Protein AF-A0A8H5W117-F1 (afdb_monomer)

Mean predicted aligned error: 12.34 Å

Solvent-accessible surface area (backbone atoms only — not comparable to full-atom values): 11017 Å² total; per-residue (Å²): 138,91,75,86,82,80,95,68,90,71,92,80,86,78,67,96,78,74,51,70,75,75,71,49,57,75,71,56,54,59,69,71,56,75,62,71,74,44,33,53,55,48,30,53,51,43,51,52,51,45,66,72,34,62,88,76,48,61,88,82,34,68,68,57,40,54,50,43,50,52,34,19,51,26,27,44,74,74,66,40,44,68,63,15,46,52,41,45,66,62,37,48,63,54,45,32,69,76,70,30,69,84,30,69,71,48,47,49,51,53,53,51,48,29,51,46,26,52,72,74,67,39,53,71,62,21,50,55,51,48,56,57,53,53,74,45,46,71,60,33,56,75,75,35,55,64,63,40,28,50,52,21,52,50,49,30,57,57,47,65,74,67,69,60,102,76,50,62,67,37,55,50,22,49,58,49,26,52,52,39,52,51,54,52,52,54,63,56,76,75,109

pLDDT: mean 70.24, std 19.01, range [24.56, 92.56]

Sequence (191 aa):
MSGQPSNLPSVRLLNEEGICVLSLDSGELRKCYNYAEEYEKAAESLEMGINAAENKIAKDDLILIVVKNNLAYAYEQKGEYKKSIALLEETLPIQQEIVGKSNFDTLKILVYLIEQYRKIKGLAKAISLLEELHLFRGSLLRRNTYTALKLYEHMVSVRQKKLEPGDEQRKWAEVRSQKCIETWKWTWARR

Secondary structure (DSSP, 8-state):
---------------TTTSHHHHS-HHHHHHH--SHHHHHHHHHHHHHHHHHHTTTS-TT-HHHHHHHHHHHHHHHHTT-HHHHHHHHHHHHHHHHHHT-TTSHHHHHHHHHHHHHHHHTT-HHHHHHHHHHHHHTHHHHHHH-HHHHHHHHHHHHHHHHHH--TT-HHHHHHHHHHHHHHHHHHHHHTT-

Nearest PDB structures (foldseek):
  4y6w-assembly1_A-2  TM=6.085E-01  e=6.686E-06  Podospora anserina
  4y6c-assembly1_A-2  TM=6.114E-01  e=8.511E-06  Podospora anserina
  7ai4-assembly2_B  TM=5.914E-01  e=1.252E-05  Homo sapiens
  6ejn-assembly1_B  TM=6.141E-01  e=2.235E-05  Mus musculus
  6ejn-assembly1_A  TM=5.814E-01  e=1.673E-05  Mus musculus

Structure (mmCIF, N/CA/C/O backbone):
data_AF-A0A8H5W117-F1
#
_entry.id   AF-A0A8H5W117-F1
#
loop_
_atom_site.group_PDB
_atom_site.id
_atom_site.type_symbol
_atom_site.label_atom_id
_atom_site.label_alt_id
_atom_site.label_comp_id
_atom_site.label_asym_id
_atom_site.label_entity_id
_atom_site.label_seq_id
_atom_site.pdbx_PDB_ins_code
_atom_site.Cartn_x
_atom_site.Cartn_y
_atom_site.Cartn_z
_atom_site.occupancy
_atom_site.B_iso_or_equiv
_atom_site.auth_seq_id
_atom_site.auth_comp_id
_atom_site.auth_asym_id
_atom_site.auth_atom_id
_atom_site.pdbx_PDB_model_num
ATOM 1 N N . MET A 1 1 ? 22.683 -43.011 -32.819 1.00 31.66 1 MET A N 1
ATOM 2 C CA . MET A 1 1 ? 21.265 -42.728 -33.121 1.00 31.66 1 MET A CA 1
ATOM 3 C C . MET A 1 1 ? 20.968 -41.336 -32.603 1.00 31.66 1 MET A C 1
ATOM 5 O O . MET A 1 1 ? 21.104 -41.087 -31.415 1.00 31.66 1 MET A O 1
ATOM 9 N N . SER A 1 2 ? 20.734 -40.423 -33.536 1.00 29.05 2 SER A N 1
ATOM 10 C CA . SER A 1 2 ? 20.525 -38.990 -33.348 1.00 29.05 2 SER A CA 1
ATOM 11 C C . SER A 1 2 ? 19.119 -38.696 -32.828 1.00 29.05 2 SER A C 1
ATOM 13 O O . SER A 1 2 ? 18.146 -39.062 -33.483 1.00 29.05 2 SER A O 1
ATOM 15 N N . GLY A 1 3 ? 19.016 -37.990 -31.706 1.00 25.80 3 GLY A N 1
ATOM 16 C CA . GLY A 1 3 ? 17.814 -37.257 -31.317 1.00 25.80 3 GLY A CA 1
ATOM 17 C C . GLY A 1 3 ? 18.145 -35.769 -31.281 1.00 25.80 3 GLY A C 1
ATOM 18 O O . GLY A 1 3 ? 19.073 -35.373 -30.581 1.00 25.80 3 GLY A O 1
ATOM 19 N N . GLN A 1 4 ? 17.420 -34.947 -32.042 1.00 38.44 4 GLN A N 1
ATOM 20 C CA . GLN A 1 4 ? 17.284 -33.531 -31.686 1.00 38.44 4 GLN A CA 1
ATOM 21 C C . GLN A 1 4 ? 16.444 -33.436 -30.400 1.00 38.44 4 GLN A C 1
ATOM 23 O O . GLN A 1 4 ? 15.624 -34.324 -30.148 1.00 38.44 4 GLN A O 1
ATOM 28 N N . PRO A 1 5 ? 16.591 -32.356 -29.615 1.00 34.62 5 PRO A N 1
ATOM 29 C CA . PRO A 1 5 ? 15.528 -31.364 -29.740 1.00 34.62 5 PRO A CA 1
ATOM 30 C C . PRO A 1 5 ? 15.985 -29.897 -29.646 1.00 34.62 5 PRO A C 1
ATOM 32 O O . PRO A 1 5 ? 16.882 -29.522 -28.897 1.00 34.62 5 PRO A O 1
ATOM 35 N N . SER A 1 6 ? 15.249 -29.093 -30.416 1.00 26.36 6 SER A N 1
ATOM 36 C CA . SER A 1 6 ? 14.712 -27.770 -30.077 1.00 26.36 6 SER A CA 1
ATOM 37 C C . SER A 1 6 ? 15.670 -26.641 -29.682 1.00 26.36 6 SER A C 1
ATOM 39 O O . SER A 1 6 ? 16.079 -26.494 -28.533 1.00 26.36 6 SER A O 1
ATOM 41 N N . ASN A 1 7 ? 15.852 -25.744 -30.653 1.00 34.88 7 ASN A N 1
ATOM 42 C CA . ASN A 1 7 ? 16.141 -24.327 -30.469 1.00 34.88 7 ASN A CA 1
ATOM 43 C C . ASN A 1 7 ? 15.222 -23.680 -29.419 1.00 34.88 7 ASN A C 1
ATOM 45 O O . ASN A 1 7 ? 14.033 -23.497 -29.667 1.00 34.88 7 ASN A O 1
ATOM 49 N N . LEU A 1 8 ? 15.808 -23.221 -28.319 1.00 24.56 8 LEU A N 1
ATOM 50 C CA . LEU A 1 8 ? 15.413 -21.988 -27.640 1.00 24.56 8 LEU A CA 1
ATOM 51 C C . LEU A 1 8 ? 16.717 -21.228 -27.374 1.00 24.56 8 LEU A C 1
ATOM 53 O O . LEU A 1 8 ? 17.647 -21.835 -26.837 1.00 24.56 8 LEU A O 1
ATOM 57 N N . PRO A 1 9 ? 16.850 -19.951 -27.781 1.00 26.98 9 PRO A N 1
ATOM 58 C CA . PRO A 1 9 ? 18.070 -19.203 -27.539 1.00 26.98 9 PRO A CA 1
ATOM 59 C C . PRO A 1 9 ? 18.202 -19.000 -26.032 1.00 26.98 9 PRO A C 1
ATOM 61 O O . PRO A 1 9 ? 17.490 -18.220 -25.404 1.00 26.98 9 PRO A O 1
ATOM 64 N N . SER A 1 10 ? 19.107 -19.787 -25.464 1.00 27.14 10 SER A N 1
ATOM 65 C CA . SER A 1 10 ? 19.561 -19.732 -24.090 1.00 27.14 10 SER A CA 1
ATOM 66 C C . SER A 1 10 ? 19.907 -18.296 -23.717 1.00 27.14 10 SER A C 1
ATOM 68 O O . SER A 1 10 ? 20.837 -17.708 -24.271 1.00 27.14 10 SER A O 1
ATOM 70 N N . VAL A 1 11 ? 19.130 -17.790 -22.763 1.00 33.38 11 VAL A N 1
ATOM 71 C CA . VAL A 1 11 ? 19.351 -16.629 -21.904 1.00 33.38 11 VAL A CA 1
ATOM 72 C C . VAL A 1 11 ? 20.815 -16.596 -21.469 1.00 33.38 11 VAL A C 1
ATOM 74 O O . VAL A 1 11 ? 21.223 -17.254 -20.516 1.00 33.38 11 VAL A O 1
ATOM 77 N N . ARG A 1 12 ? 21.640 -15.887 -22.234 1.00 27.25 12 ARG A N 1
ATOM 78 C CA . ARG A 1 12 ? 23.084 -15.813 -22.025 1.00 27.25 12 ARG A CA 1
ATOM 79 C C . ARG A 1 12 ? 23.546 -14.395 -22.295 1.00 27.25 12 ARG A C 1
ATOM 81 O O . ARG A 1 12 ? 24.282 -14.183 -23.239 1.00 27.25 12 ARG A O 1
ATOM 88 N N . LEU A 1 13 ? 23.056 -13.447 -21.498 1.00 27.16 13 LEU A N 1
ATOM 89 C CA . LEU A 1 13 ? 23.592 -12.088 -21.337 1.00 27.16 13 LEU A CA 1
ATOM 90 C C . LEU A 1 13 ? 22.989 -11.486 -20.049 1.00 27.16 13 LEU A C 1
ATOM 92 O O . LEU A 1 13 ? 22.187 -10.560 -20.092 1.00 27.16 13 LEU A O 1
ATOM 96 N N . LEU A 1 14 ? 23.320 -12.073 -18.896 1.00 32.66 14 LEU A N 1
ATOM 97 C CA . LEU A 1 14 ? 22.885 -11.627 -17.568 1.00 32.66 14 LEU A CA 1
ATOM 98 C C . LEU A 1 14 ? 24.131 -11.575 -16.671 1.00 32.66 14 LEU A C 1
ATOM 100 O O . LEU A 1 14 ? 24.492 -12.572 -16.055 1.00 32.66 14 LEU A O 1
ATOM 104 N N . ASN A 1 15 ? 24.847 -10.449 -16.687 1.00 27.70 15 ASN A N 1
ATOM 105 C CA . ASN A 1 15 ? 26.068 -10.274 -15.898 1.00 27.70 15 ASN A CA 1
ATOM 106 C C . ASN A 1 15 ? 25.742 -10.083 -14.403 1.00 27.70 15 ASN A C 1
ATOM 108 O O . ASN A 1 15 ? 24.697 -9.541 -14.037 1.00 27.70 15 ASN A O 1
ATOM 112 N N . GLU A 1 16 ? 26.682 -10.533 -13.575 1.00 30.28 16 GLU A N 1
ATOM 113 C CA . GLU A 1 16 ? 26.564 -11.014 -12.189 1.00 30.28 16 GLU A CA 1
ATOM 114 C C . GLU A 1 16 ? 26.133 -10.008 -11.101 1.00 30.28 16 GLU A C 1
ATOM 116 O O . GLU A 1 16 ? 26.011 -10.398 -9.946 1.00 30.28 16 GLU A O 1
ATOM 121 N N . GLU A 1 17 ? 25.809 -8.754 -11.424 1.00 32.53 17 GLU A N 1
ATOM 122 C CA . GLU A 1 17 ? 25.447 -7.748 -10.403 1.00 32.53 17 GLU A CA 1
ATOM 123 C C . GLU A 1 17 ? 24.040 -7.149 -10.576 1.00 32.53 17 GLU A C 1
ATOM 125 O O . GLU A 1 17 ? 23.451 -6.663 -9.614 1.00 32.53 17 GLU A O 1
ATOM 130 N N . GLY A 1 18 ? 23.441 -7.230 -11.770 1.00 37.44 18 GLY A N 1
ATOM 131 C CA . GLY A 1 18 ? 22.188 -6.514 -12.067 1.00 37.44 18 GLY A CA 1
ATOM 132 C C . GLY A 1 18 ? 20.901 -7.316 -11.863 1.00 37.44 18 GLY A C 1
ATOM 133 O O . GLY A 1 18 ? 19.822 -6.736 -11.772 1.00 37.44 18 GLY A O 1
ATOM 134 N N . ILE A 1 19 ? 20.987 -8.650 -11.817 1.00 39.88 19 ILE A N 1
ATOM 135 C CA . ILE A 1 19 ? 19.806 -9.529 -11.943 1.00 39.88 19 ILE A CA 1
ATOM 136 C C . ILE A 1 19 ? 19.510 -10.350 -10.692 1.00 39.88 19 ILE A C 1
ATOM 138 O O . ILE A 1 19 ? 18.376 -10.796 -10.521 1.00 39.88 19 ILE A O 1
ATOM 142 N N . CYS A 1 20 ? 20.443 -10.451 -9.740 1.00 36.97 20 CYS A N 1
ATOM 143 C CA . CYS A 1 20 ? 20.113 -11.011 -8.424 1.00 36.97 20 CYS A CA 1
ATOM 144 C C . CYS A 1 20 ? 18.938 -10.259 -7.769 1.00 36.97 20 CYS A C 1
ATOM 146 O O . CYS A 1 20 ? 18.073 -10.884 -7.158 1.00 36.97 20 CYS A O 1
ATOM 148 N N . VAL A 1 21 ? 18.827 -8.949 -8.017 1.00 37.19 21 VAL A N 1
ATOM 149 C CA . VAL A 1 21 ? 17.724 -8.089 -7.554 1.00 37.19 21 VAL A CA 1
ATOM 150 C C . VAL A 1 21 ? 16.375 -8.422 -8.224 1.00 37.19 21 VAL A C 1
ATOM 152 O O . VAL A 1 21 ? 15.325 -8.127 -7.664 1.00 37.19 21 VAL A O 1
ATOM 155 N N . LEU A 1 22 ? 16.372 -9.079 -9.391 1.00 40.25 22 LEU A N 1
ATOM 156 C CA . LEU A 1 22 ? 15.162 -9.414 -10.161 1.00 40.25 22 LEU A CA 1
ATOM 157 C C . LEU A 1 22 ? 14.529 -10.760 -9.767 1.00 40.25 22 LEU A C 1
ATOM 159 O O . LEU A 1 22 ? 13.380 -11.012 -10.118 1.00 40.25 22 LEU A O 1
ATOM 163 N N . SER A 1 23 ? 15.265 -11.628 -9.062 1.00 34.25 23 SER A N 1
ATOM 164 C CA . SER A 1 23 ? 14.813 -12.987 -8.696 1.00 34.25 23 SER A CA 1
ATOM 165 C C . SER A 1 23 ? 14.366 -13.136 -7.241 1.00 34.25 23 SER A C 1
ATOM 167 O O . SER A 1 23 ? 13.781 -14.154 -6.868 1.00 34.25 23 SER A O 1
ATOM 169 N N . LEU A 1 24 ? 14.648 -12.135 -6.406 1.00 36.78 24 LEU A N 1
ATOM 170 C CA . LEU A 1 24 ? 14.311 -12.178 -4.994 1.00 36.78 24 LEU A CA 1
ATOM 171 C C . LEU A 1 24 ? 12.862 -11.735 -4.810 1.00 36.78 24 LEU A C 1
ATOM 173 O O . LEU A 1 24 ? 12.499 -10.579 -5.016 1.00 36.78 24 LEU A O 1
ATOM 177 N N . ASP A 1 25 ? 12.040 -12.693 -4.398 1.00 39.78 25 ASP A N 1
ATOM 178 C CA . ASP A 1 25 ? 10.700 -12.474 -3.876 1.00 39.78 25 ASP A CA 1
ATOM 179 C C . ASP A 1 25 ? 10.729 -11.286 -2.895 1.00 39.78 25 ASP A C 1
ATOM 181 O O . ASP A 1 25 ? 11.661 -11.157 -2.092 1.00 39.78 25 ASP A O 1
ATOM 185 N N . SER A 1 26 ? 9.724 -10.405 -2.933 1.00 46.00 26 SER A N 1
ATOM 186 C CA . SER A 1 26 ? 9.726 -9.124 -2.197 1.00 46.00 26 SER A CA 1
ATOM 187 C C . SER A 1 26 ? 10.003 -9.275 -0.690 1.00 46.00 26 SER A C 1
ATOM 189 O O . SER A 1 26 ? 10.330 -8.310 -0.008 1.00 46.00 26 SER A O 1
ATOM 191 N N . GLY A 1 27 ? 9.821 -10.482 -0.141 1.00 40.56 27 GLY A N 1
ATOM 192 C CA . GLY A 1 27 ? 10.118 -10.835 1.246 1.00 40.56 27 GLY A CA 1
ATOM 193 C C . GLY A 1 27 ? 11.601 -11.048 1.571 1.00 40.56 27 GLY A C 1
ATOM 194 O O . GLY A 1 27 ? 11.974 -10.802 2.716 1.00 40.56 27 GLY A O 1
ATOM 195 N N . GLU A 1 28 ? 12.432 -11.464 0.612 1.00 35.88 28 GLU A N 1
ATOM 196 C CA . GLU A 1 28 ? 13.870 -11.701 0.817 1.00 35.88 28 GLU A CA 1
ATOM 197 C C . GLU A 1 28 ? 14.682 -10.412 0.611 1.00 35.88 28 GLU A C 1
ATOM 199 O O . GLU A 1 28 ? 15.489 -10.070 1.470 1.00 35.88 28 GLU A O 1
ATOM 204 N N . LEU A 1 29 ? 14.352 -9.586 -0.394 1.00 45.66 29 LEU A N 1
ATOM 205 C CA . LEU A 1 29 ? 14.900 -8.220 -0.521 1.00 45.66 29 LEU A CA 1
ATOM 206 C C . LEU A 1 29 ? 14.562 -7.339 0.694 1.00 45.66 29 LEU A C 1
ATOM 208 O O . LEU A 1 29 ? 15.397 -6.568 1.163 1.00 45.66 29 LEU A O 1
ATOM 212 N N . ARG A 1 30 ? 13.363 -7.507 1.272 1.00 40.53 30 ARG A N 1
ATOM 213 C CA . ARG A 1 30 ? 12.937 -6.811 2.500 1.00 40.53 30 ARG A CA 1
ATOM 214 C C . ARG A 1 30 ? 13.743 -7.218 3.739 1.00 40.53 30 ARG A C 1
ATOM 216 O O . ARG A 1 30 ? 13.778 -6.455 4.697 1.00 40.53 30 ARG A O 1
ATOM 223 N N . LYS A 1 31 ? 14.345 -8.413 3.759 1.00 36.94 31 LYS A N 1
ATOM 224 C CA . LYS A 1 31 ? 15.242 -8.851 4.845 1.00 36.94 31 LYS A CA 1
ATOM 225 C C . LYS A 1 31 ? 16.677 -8.362 4.641 1.00 36.94 31 LYS A C 1
ATOM 227 O O . LYS 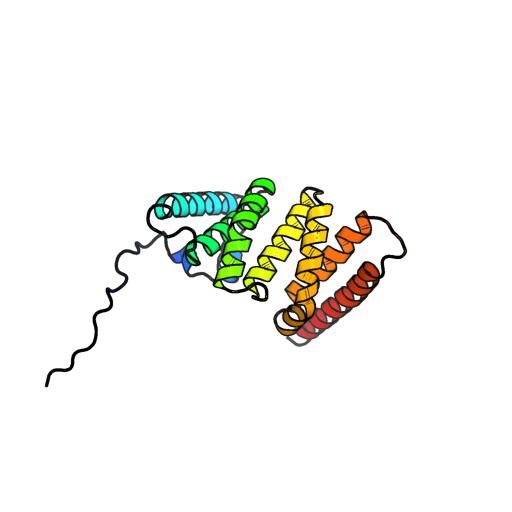A 1 31 ? 17.401 -8.256 5.625 1.00 36.94 31 LYS A O 1
ATOM 232 N N . CYS A 1 32 ? 17.072 -8.086 3.397 1.00 38.22 32 CYS A N 1
ATOM 233 C CA . CYS A 1 32 ? 18.424 -7.656 3.053 1.00 38.22 32 CYS A CA 1
ATOM 234 C C . CYS A 1 32 ? 18.706 -6.178 3.351 1.00 38.22 32 CYS A C 1
ATOM 236 O O . CYS A 1 32 ? 19.865 -5.864 3.580 1.00 38.22 32 CYS A O 1
ATOM 238 N N . TYR A 1 33 ? 17.694 -5.301 3.388 1.00 44.31 33 TYR A N 1
ATOM 239 C CA . TYR A 1 33 ? 17.899 -3.870 3.643 1.00 44.31 33 TYR A CA 1
ATOM 240 C C . TYR A 1 33 ? 17.517 -3.467 5.071 1.00 44.31 33 TYR A C 1
ATOM 242 O O . TYR A 1 33 ? 16.338 -3.293 5.397 1.00 44.31 33 TYR A O 1
ATOM 250 N N . ASN A 1 34 ? 18.527 -3.298 5.925 1.00 41.66 34 ASN A N 1
ATOM 251 C CA . ASN A 1 34 ? 18.376 -2.768 7.279 1.00 41.66 34 ASN A CA 1
ATOM 252 C C . ASN A 1 34 ? 18.884 -1.313 7.315 1.00 41.66 34 ASN A C 1
ATOM 254 O O . ASN A 1 34 ? 20.051 -1.050 7.066 1.00 41.66 34 ASN A O 1
ATOM 258 N N . TYR A 1 35 ? 18.012 -0.383 7.727 1.00 47.62 35 TYR A N 1
ATOM 259 C CA . TYR A 1 35 ? 18.255 1.063 7.930 1.00 47.62 35 TYR A CA 1
ATOM 260 C C . TYR A 1 35 ? 18.375 1.982 6.688 1.00 47.62 35 TYR A C 1
ATOM 262 O O . TYR A 1 35 ? 18.604 1.562 5.559 1.00 47.62 35 TYR A O 1
ATOM 270 N N . ALA A 1 36 ? 18.136 3.282 6.937 1.00 50.75 36 ALA A N 1
ATOM 271 C CA . ALA A 1 36 ? 17.903 4.370 5.972 1.00 50.75 36 ALA A CA 1
ATOM 272 C C . ALA A 1 36 ? 18.996 4.563 4.902 1.00 50.75 36 ALA A C 1
ATOM 274 O O . ALA A 1 36 ? 18.665 4.883 3.763 1.00 50.75 36 ALA A O 1
ATOM 275 N N . GLU A 1 37 ? 20.269 4.334 5.239 1.00 56.72 37 GLU A N 1
ATOM 276 C CA . GLU A 1 37 ? 21.395 4.485 4.300 1.00 56.72 37 GLU A CA 1
ATOM 277 C C . GLU A 1 37 ? 21.406 3.408 3.206 1.00 56.72 37 GLU A C 1
ATOM 279 O O . GLU A 1 37 ? 21.873 3.643 2.091 1.00 56.72 37 GLU A O 1
ATOM 284 N N . GLU A 1 38 ? 20.864 2.222 3.486 1.00 63.22 38 GLU A N 1
ATOM 285 C CA . GLU A 1 38 ? 20.800 1.148 2.498 1.00 63.22 38 GLU A CA 1
ATOM 286 C C . GLU A 1 38 ? 19.633 1.334 1.523 1.00 63.22 38 GLU A C 1
ATOM 288 O O . GLU A 1 38 ? 19.746 0.940 0.365 1.00 63.22 38 GLU A O 1
ATOM 293 N N . TYR A 1 39 ? 18.550 2.004 1.938 1.00 62.72 39 TYR A N 1
ATOM 294 C CA . TYR A 1 39 ? 17.437 2.348 1.043 1.00 62.72 39 TYR A CA 1
ATOM 295 C C . TYR A 1 39 ? 17.821 3.396 -0.000 1.00 62.72 39 TYR A C 1
ATOM 297 O O . TYR A 1 39 ? 17.277 3.386 -1.103 1.00 62.72 39 TYR A O 1
ATOM 305 N N . GLU A 1 40 ? 18.765 4.278 0.324 1.00 67.56 40 GLU A N 1
ATOM 306 C CA . GLU A 1 40 ? 19.329 5.225 -0.635 1.00 67.56 40 GLU A CA 1
ATOM 307 C C . GLU A 1 40 ? 20.140 4.496 -1.708 1.00 67.56 40 GLU A C 1
ATOM 309 O O . GLU A 1 40 ? 19.819 4.601 -2.890 1.00 67.56 40 GLU A O 1
ATOM 314 N N . LYS A 1 41 ? 21.075 3.632 -1.295 1.00 67.75 41 LYS A N 1
ATOM 315 C CA . LYS A 1 41 ? 21.848 2.784 -2.218 1.00 67.75 41 LYS A CA 1
ATOM 316 C C . LYS A 1 41 ? 20.961 1.846 -3.037 1.00 67.75 41 LYS A C 1
ATOM 318 O O . LYS A 1 41 ? 21.227 1.618 -4.216 1.00 67.75 41 LYS A O 1
ATOM 323 N N . ALA A 1 42 ? 19.907 1.299 -2.430 1.00 67.19 42 ALA A N 1
ATOM 324 C CA . ALA A 1 42 ? 18.939 0.453 -3.115 1.00 67.19 42 ALA A CA 1
ATOM 325 C C . ALA A 1 42 ? 18.172 1.238 -4.184 1.00 67.19 42 ALA A C 1
ATOM 327 O O . ALA A 1 42 ? 18.060 0.765 -5.312 1.00 67.19 42 ALA A O 1
ATOM 328 N N . ALA A 1 43 ? 17.683 2.439 -3.857 1.00 71.25 43 ALA A N 1
ATOM 329 C CA . ALA A 1 43 ? 16.987 3.295 -4.813 1.00 71.25 43 ALA A CA 1
ATOM 330 C C . ALA A 1 43 ? 17.897 3.675 -5.990 1.00 71.25 43 ALA A C 1
ATOM 332 O O . ALA A 1 43 ? 17.509 3.474 -7.136 1.00 71.25 43 ALA A O 1
ATOM 333 N N . GLU A 1 44 ? 19.128 4.112 -5.719 1.00 72.94 44 GLU A N 1
ATOM 334 C CA . GLU A 1 44 ? 20.115 4.448 -6.755 1.00 72.94 44 GLU A CA 1
ATOM 335 C C . GLU A 1 44 ? 20.433 3.248 -7.658 1.00 72.94 44 GLU A C 1
ATOM 337 O O . GLU A 1 44 ? 20.446 3.364 -8.883 1.00 72.94 44 GLU A O 1
ATOM 342 N N . SER A 1 45 ? 20.633 2.067 -7.068 1.00 68.50 45 SER A N 1
ATOM 343 C CA . SER A 1 45 ? 20.910 0.838 -7.822 1.00 68.50 45 SER A CA 1
ATOM 344 C C . SER A 1 45 ? 19.733 0.435 -8.713 1.00 68.50 45 SER A C 1
ATOM 346 O O . SER A 1 45 ? 19.928 0.041 -9.864 1.00 68.50 45 SER A O 1
ATOM 348 N N . LEU A 1 46 ? 18.504 0.559 -8.203 1.00 68.94 46 LEU A N 1
ATOM 349 C CA . LEU A 1 46 ? 17.281 0.265 -8.952 1.00 68.94 46 LEU A CA 1
ATOM 350 C C . LEU A 1 46 ? 17.050 1.285 -10.075 1.00 68.94 46 LEU A C 1
ATOM 352 O O . LEU A 1 46 ? 16.709 0.884 -11.184 1.00 68.94 46 LEU A O 1
ATOM 356 N N . GLU A 1 47 ? 17.285 2.575 -9.832 1.00 76.12 47 GLU A N 1
ATOM 357 C CA . GLU A 1 47 ? 17.221 3.625 -10.857 1.00 76.12 47 GLU A CA 1
ATOM 358 C C . GLU A 1 47 ? 18.238 3.386 -11.978 1.00 76.12 47 GLU A C 1
ATOM 360 O O . GLU A 1 47 ? 17.887 3.447 -13.157 1.00 76.12 47 GLU A O 1
ATOM 365 N N . MET A 1 48 ? 19.487 3.054 -11.634 1.00 69.56 48 MET A N 1
ATOM 366 C CA . MET A 1 48 ? 20.513 2.704 -12.622 1.00 69.56 48 MET A CA 1
ATOM 367 C C . MET A 1 48 ? 20.119 1.466 -13.433 1.00 69.56 48 MET A C 1
ATOM 369 O O . MET A 1 48 ? 20.272 1.460 -14.656 1.00 69.56 48 MET 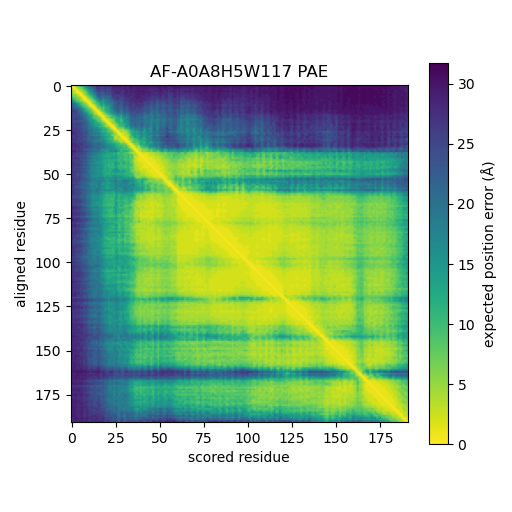A O 1
ATOM 373 N N . GLY A 1 49 ? 19.578 0.438 -12.773 1.00 66.88 49 GLY A N 1
ATOM 374 C CA . GLY A 1 49 ? 19.082 -0.773 -13.424 1.00 66.88 49 GLY A CA 1
ATOM 375 C C . GLY A 1 49 ? 17.937 -0.491 -14.397 1.00 66.88 49 GLY A C 1
ATOM 376 O O . GLY A 1 49 ? 17.966 -0.981 -15.526 1.00 66.88 49 GLY A O 1
ATOM 377 N N . ILE A 1 50 ? 16.972 0.346 -13.998 1.00 71.25 50 ILE A N 1
ATOM 378 C CA . ILE A 1 50 ? 15.866 0.789 -14.857 1.00 71.25 50 ILE A CA 1
ATOM 379 C C . ILE A 1 50 ? 16.416 1.564 -16.056 1.00 71.25 50 ILE A C 1
ATOM 381 O O . ILE A 1 50 ? 16.158 1.162 -17.183 1.00 71.25 50 ILE A O 1
ATOM 385 N N . ASN A 1 51 ? 17.251 2.586 -15.851 1.00 70.94 51 ASN A N 1
ATOM 386 C CA . ASN A 1 51 ? 17.820 3.389 -16.942 1.00 70.94 51 ASN A CA 1
ATOM 387 C C . ASN A 1 51 ? 18.631 2.544 -17.944 1.00 70.94 51 ASN A C 1
ATOM 389 O O . ASN A 1 51 ? 18.571 2.763 -19.156 1.00 70.94 51 ASN A O 1
ATOM 393 N N . ALA A 1 52 ? 19.376 1.545 -17.462 1.00 68.00 52 ALA A N 1
ATOM 394 C CA . ALA A 1 52 ? 20.123 0.621 -18.316 1.00 68.00 52 ALA A CA 1
ATOM 395 C C . ALA A 1 52 ? 19.215 -0.353 -19.093 1.00 68.00 52 ALA A C 1
ATOM 397 O O . ALA A 1 52 ? 19.592 -0.836 -20.170 1.00 68.00 52 ALA A O 1
ATOM 398 N N . ALA A 1 53 ? 18.035 -0.652 -18.547 1.00 61.78 53 ALA A N 1
ATOM 399 C CA . ALA A 1 53 ? 17.061 -1.586 -19.096 1.00 61.78 53 ALA A CA 1
ATOM 400 C C . ALA A 1 53 ? 15.951 -0.919 -19.927 1.00 61.78 53 ALA A C 1
ATOM 402 O O . ALA A 1 53 ? 15.349 -1.598 -20.754 1.00 61.78 53 ALA A O 1
ATOM 403 N N . GLU A 1 54 ? 15.706 0.385 -19.777 1.00 61.91 54 GLU A N 1
ATOM 404 C CA . GLU A 1 54 ? 14.590 1.116 -20.405 1.00 61.91 54 GLU A CA 1
ATOM 405 C C . GLU A 1 54 ? 14.608 1.067 -21.937 1.00 61.91 54 GLU A C 1
ATOM 407 O O . GLU A 1 54 ? 13.560 1.128 -22.574 1.00 61.91 54 GLU A O 1
ATOM 412 N N . ASN A 1 55 ? 15.787 0.884 -22.534 1.00 65.38 55 ASN A N 1
ATOM 413 C CA . ASN A 1 55 ? 15.944 0.730 -23.983 1.00 65.38 55 ASN A CA 1
ATOM 414 C C . ASN A 1 55 ? 15.931 -0.735 -24.457 1.00 65.38 55 ASN A C 1
ATOM 416 O O . ASN A 1 55 ? 16.028 -0.994 -25.655 1.00 65.38 55 ASN A O 1
ATOM 420 N N . LYS A 1 56 ? 15.881 -1.699 -23.532 1.00 64.81 56 LYS A N 1
ATOM 421 C CA . LYS A 1 56 ? 16.036 -3.138 -23.810 1.00 64.81 56 LYS A CA 1
ATOM 422 C C . LYS A 1 56 ? 14.811 -3.964 -23.434 1.00 64.81 56 LYS A C 1
ATOM 424 O O . LYS A 1 56 ? 14.618 -5.032 -24.005 1.00 64.81 56 LYS A O 1
ATOM 429 N N . ILE A 1 57 ? 14.017 -3.493 -22.479 1.00 65.19 57 ILE A N 1
ATOM 430 C CA . ILE A 1 57 ? 12.861 -4.197 -21.929 1.00 65.19 57 ILE A CA 1
ATOM 431 C C . ILE A 1 57 ? 11.595 -3.420 -22.297 1.00 65.19 57 ILE A C 1
ATOM 433 O O . ILE A 1 57 ? 11.565 -2.192 -22.216 1.00 65.19 57 ILE A O 1
ATOM 437 N N . ALA A 1 58 ? 10.552 -4.130 -22.731 1.00 69.81 58 ALA A N 1
ATOM 438 C CA . ALA A 1 58 ? 9.261 -3.512 -23.009 1.00 69.81 58 ALA A CA 1
ATOM 439 C C . ALA A 1 58 ? 8.698 -2.860 -21.735 1.00 69.81 58 ALA A C 1
ATOM 441 O O . ALA A 1 58 ? 8.851 -3.390 -20.636 1.00 69.81 58 ALA A O 1
ATOM 442 N N . LYS A 1 59 ? 8.017 -1.717 -21.874 1.00 65.81 59 LYS A N 1
ATOM 443 C CA . LYS A 1 59 ? 7.467 -0.976 -20.724 1.00 65.81 59 LYS A CA 1
ATOM 444 C C . LYS A 1 59 ? 6.466 -1.790 -19.897 1.00 65.81 59 LYS A C 1
ATOM 446 O O . LYS A 1 59 ? 6.366 -1.567 -18.694 1.00 65.81 59 LYS A O 1
ATOM 451 N N . ASP A 1 60 ? 5.817 -2.758 -20.538 1.00 63.88 60 ASP A N 1
ATOM 452 C CA . ASP A 1 60 ? 4.812 -3.634 -19.938 1.00 63.88 60 ASP A CA 1
ATOM 453 C C . ASP A 1 60 ? 5.399 -4.989 -19.505 1.00 63.88 60 ASP A C 1
ATOM 455 O O . ASP A 1 60 ? 4.672 -5.944 -19.241 1.00 63.88 60 ASP A O 1
ATOM 459 N N . ASP A 1 61 ? 6.727 -5.113 -19.445 1.00 76.44 61 ASP A N 1
ATOM 460 C CA . ASP A 1 61 ? 7.362 -6.313 -18.912 1.00 76.44 61 ASP A CA 1
ATOM 461 C C . ASP A 1 61 ? 7.145 -6.395 -17.394 1.00 76.44 61 ASP A C 1
ATOM 463 O O . ASP A 1 61 ? 7.464 -5.472 -16.636 1.00 76.44 61 ASP A O 1
ATOM 467 N N . LEU A 1 62 ? 6.628 -7.538 -16.938 1.00 73.19 62 LEU A N 1
ATOM 468 C CA . LEU A 1 62 ? 6.359 -7.798 -15.527 1.00 73.19 62 LEU A CA 1
ATOM 469 C C . LEU A 1 62 ? 7.613 -7.641 -14.653 1.00 73.19 62 LEU A C 1
ATOM 471 O O . LEU A 1 62 ? 7.508 -7.213 -13.503 1.00 73.19 62 LEU A O 1
ATOM 475 N N . ILE A 1 63 ? 8.798 -7.933 -15.190 1.00 73.75 63 ILE A N 1
ATOM 476 C CA . ILE A 1 63 ? 10.072 -7.753 -14.490 1.00 73.75 63 ILE A CA 1
ATOM 477 C C . ILE A 1 63 ? 10.309 -6.267 -14.212 1.00 73.75 63 ILE A C 1
ATOM 479 O O . ILE A 1 63 ? 10.605 -5.895 -13.077 1.00 73.75 63 ILE A O 1
ATOM 483 N N . LEU A 1 64 ? 10.124 -5.401 -15.211 1.00 75.75 64 LEU A N 1
ATOM 484 C CA . LEU A 1 64 ? 10.308 -3.956 -15.053 1.00 75.75 64 LEU A CA 1
ATOM 485 C C . LEU A 1 64 ? 9.315 -3.369 -14.039 1.00 75.75 64 LEU A C 1
ATOM 487 O O . LEU A 1 64 ? 9.683 -2.527 -13.219 1.00 75.75 64 LEU A O 1
ATOM 491 N N . ILE A 1 65 ? 8.075 -3.859 -14.047 1.00 80.94 65 ILE A N 1
ATOM 492 C CA . ILE A 1 65 ? 7.034 -3.485 -13.081 1.00 80.94 65 ILE A CA 1
ATOM 493 C C . ILE A 1 65 ? 7.455 -3.832 -11.649 1.00 80.94 65 ILE A C 1
ATOM 495 O O . ILE A 1 65 ? 7.354 -2.992 -10.754 1.00 80.94 65 ILE A O 1
ATOM 499 N N . VAL A 1 66 ? 7.967 -5.045 -11.420 1.00 76.00 66 VAL A N 1
ATOM 500 C CA . VAL A 1 66 ? 8.434 -5.481 -10.092 1.00 76.00 66 VAL A CA 1
ATOM 501 C C . VAL A 1 66 ? 9.581 -4.597 -9.594 1.00 76.00 66 VAL A C 1
ATOM 503 O O . VAL A 1 66 ? 9.574 -4.179 -8.435 1.00 76.00 66 VAL A O 1
ATOM 506 N N . VAL A 1 67 ? 10.523 -4.239 -10.468 1.00 73.81 67 VAL A N 1
ATOM 507 C CA . VAL A 1 67 ? 11.640 -3.338 -10.130 1.00 73.81 67 VAL A CA 1
ATOM 508 C C . VAL A 1 67 ? 11.140 -1.947 -9.751 1.00 73.81 67 VAL A C 1
ATOM 510 O O . VAL A 1 67 ? 11.545 -1.414 -8.718 1.00 73.81 67 VAL A O 1
ATOM 513 N N . LYS A 1 68 ? 10.217 -1.376 -10.533 1.00 83.31 68 LYS A N 1
ATOM 514 C CA . LYS A 1 68 ? 9.606 -0.069 -10.241 1.00 83.31 68 LYS A CA 1
ATOM 515 C C . LYS A 1 68 ? 8.832 -0.072 -8.921 1.00 83.31 68 LYS A C 1
ATOM 517 O O . LYS A 1 68 ? 8.934 0.882 -8.153 1.00 83.31 68 LYS A O 1
ATOM 522 N N . ASN A 1 69 ? 8.125 -1.157 -8.605 1.00 81.69 69 ASN A N 1
ATOM 523 C CA . ASN A 1 69 ? 7.442 -1.314 -7.317 1.00 81.69 69 ASN A CA 1
ATOM 524 C C . ASN A 1 69 ? 8.429 -1.360 -6.140 1.00 81.69 69 ASN A C 1
ATOM 526 O O . ASN A 1 69 ? 8.179 -0.757 -5.095 1.00 81.69 69 ASN A O 1
ATOM 530 N N . ASN A 1 70 ? 9.568 -2.035 -6.310 1.00 78.12 70 ASN A N 1
ATOM 531 C CA . ASN A 1 70 ? 10.622 -2.074 -5.296 1.00 78.12 70 ASN A CA 1
ATOM 532 C C . ASN A 1 70 ? 11.292 -0.703 -5.116 1.00 78.12 70 ASN A C 1
ATOM 534 O O . ASN A 1 70 ? 11.543 -0.292 -3.982 1.00 78.12 70 ASN A O 1
ATOM 538 N N . LEU A 1 71 ? 11.511 0.043 -6.204 1.00 83.38 71 LEU A N 1
ATOM 539 C CA . LEU A 1 71 ? 12.007 1.421 -6.141 1.00 83.38 71 LEU A CA 1
ATOM 540 C C . LEU A 1 71 ? 11.016 2.329 -5.402 1.00 83.38 71 LEU A C 1
ATOM 542 O O . LEU A 1 71 ? 11.407 3.109 -4.533 1.00 83.38 71 LEU A O 1
ATOM 546 N N . ALA A 1 72 ? 9.719 2.176 -5.675 1.00 85.75 72 ALA A N 1
ATOM 547 C CA . ALA A 1 72 ? 8.685 2.898 -4.950 1.00 85.75 72 ALA A CA 1
ATOM 548 C C . ALA A 1 72 ? 8.735 2.597 -3.443 1.00 85.75 72 ALA A C 1
ATOM 550 O O . ALA A 1 72 ? 8.640 3.517 -2.629 1.00 85.75 72 ALA A O 1
ATOM 551 N N . TYR A 1 73 ? 8.934 1.340 -3.047 1.00 81.50 73 TYR A N 1
ATOM 552 C CA . TYR A 1 73 ? 9.109 0.995 -1.636 1.00 81.50 73 TYR A CA 1
ATOM 553 C C . TYR A 1 73 ? 10.354 1.658 -1.027 1.00 81.50 73 TYR A C 1
ATOM 555 O O . TYR A 1 73 ? 10.265 2.230 0.058 1.00 81.50 73 TYR A O 1
ATOM 563 N N . ALA A 1 74 ? 11.491 1.660 -1.728 1.00 79.81 74 ALA A N 1
ATOM 564 C CA . ALA A 1 74 ? 12.704 2.334 -1.258 1.00 79.81 74 ALA A CA 1
ATOM 565 C C . ALA A 1 74 ? 12.469 3.839 -1.030 1.00 79.81 74 ALA A C 1
ATOM 567 O O . ALA A 1 74 ? 12.798 4.364 0.034 1.00 79.81 74 ALA A O 1
ATOM 568 N N . TYR A 1 75 ? 11.797 4.522 -1.962 1.00 84.69 75 TYR A N 1
ATOM 569 C CA . TYR A 1 75 ? 11.395 5.920 -1.775 1.00 84.69 75 TYR A CA 1
ATOM 570 C C . TYR A 1 75 ? 10.454 6.127 -0.587 1.00 84.69 75 TYR A C 1
ATOM 572 O O . TYR A 1 75 ? 10.569 7.136 0.109 1.00 84.69 75 TYR A O 1
ATOM 580 N N . GLU A 1 76 ? 9.538 5.194 -0.321 1.00 81.69 76 GLU A N 1
ATOM 581 C CA . GLU A 1 76 ? 8.676 5.268 0.860 1.00 81.69 76 GLU A CA 1
ATOM 582 C C . GLU A 1 76 ? 9.503 5.260 2.153 1.00 81.69 76 GLU A C 1
ATOM 584 O O . GLU A 1 76 ? 9.258 6.081 3.039 1.00 81.69 76 GLU A O 1
ATOM 589 N N . GLN A 1 77 ? 10.504 4.378 2.246 1.00 80.94 77 GLN A N 1
ATOM 590 C CA . GLN A 1 77 ? 11.382 4.282 3.418 1.00 80.94 77 GLN A CA 1
ATOM 591 C C . GLN A 1 77 ? 12.246 5.535 3.602 1.00 80.94 77 GLN A C 1
ATOM 593 O O . GLN A 1 77 ? 12.516 5.933 4.734 1.00 80.94 77 GLN A O 1
ATOM 598 N N . LYS A 1 78 ? 12.598 6.218 2.506 1.00 81.69 78 LY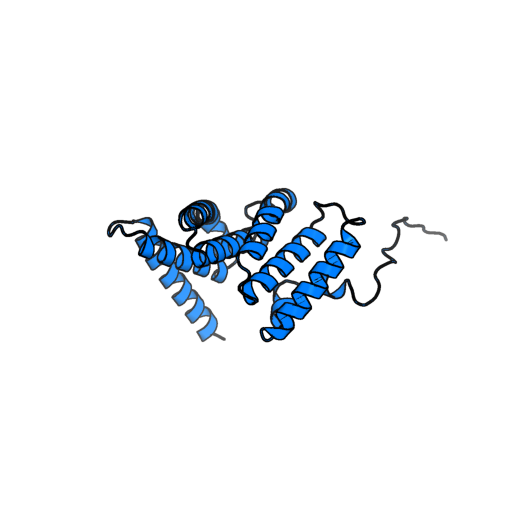S A N 1
ATOM 599 C CA . LYS A 1 78 ? 13.254 7.538 2.531 1.00 81.69 78 LYS A CA 1
ATOM 600 C C . LYS A 1 78 ? 12.305 8.694 2.888 1.00 81.69 78 LYS A C 1
ATOM 602 O O . LYS A 1 78 ? 12.749 9.823 3.072 1.00 81.69 78 LYS A O 1
ATOM 607 N N . GLY A 1 79 ? 10.995 8.452 2.964 1.00 83.69 79 GLY A N 1
ATOM 608 C CA . GLY A 1 79 ? 9.982 9.493 3.161 1.00 83.69 79 GLY A CA 1
ATOM 609 C C . GLY A 1 79 ? 9.640 10.289 1.894 1.00 83.69 79 GLY A C 1
ATOM 610 O O . GLY A 1 79 ? 8.882 11.259 1.953 1.00 83.69 79 GLY A O 1
ATOM 611 N N . GLU A 1 80 ? 10.136 9.870 0.729 1.00 87.75 80 GLU A N 1
ATOM 612 C CA . GLU A 1 80 ? 9.870 10.471 -0.582 1.00 87.75 80 GLU A CA 1
ATOM 613 C C . GLU A 1 80 ? 8.523 9.991 -1.162 1.00 87.75 80 GLU A C 1
ATOM 615 O O . GLU A 1 80 ? 8.421 9.516 -2.295 1.00 87.75 80 GLU A O 1
ATOM 620 N N . TYR A 1 81 ? 7.443 10.144 -0.387 1.00 88.19 81 TYR A N 1
ATOM 621 C CA . TYR A 1 81 ? 6.117 9.585 -0.698 1.00 88.19 81 TYR A CA 1
ATOM 622 C C . TYR A 1 81 ? 5.561 10.006 -2.064 1.00 88.19 81 TYR A C 1
ATOM 624 O O . TYR A 1 81 ? 4.849 9.246 -2.703 1.00 88.19 81 TYR A O 1
ATOM 632 N N . LYS A 1 82 ? 5.876 11.214 -2.550 1.00 90.38 82 LYS A N 1
ATOM 633 C CA . LYS A 1 82 ? 5.392 11.672 -3.863 1.00 90.38 82 LYS A CA 1
ATOM 634 C C . LYS A 1 82 ? 5.989 10.867 -5.021 1.00 90.38 82 LYS A C 1
ATOM 636 O O . LYS A 1 82 ? 5.256 10.534 -5.945 1.00 90.38 82 LYS A O 1
ATOM 641 N N . LYS A 1 83 ? 7.291 10.558 -4.968 1.00 89.19 83 LYS A N 1
ATOM 642 C CA . LYS A 1 83 ? 7.957 9.758 -6.008 1.00 89.19 83 LYS A CA 1
ATOM 643 C C . LYS A 1 83 ? 7.471 8.315 -5.979 1.00 89.19 83 LYS A C 1
ATOM 645 O O . LYS A 1 83 ? 7.184 7.736 -7.019 1.00 89.19 83 LYS A O 1
ATOM 650 N N . SER A 1 84 ? 7.315 7.772 -4.775 1.00 89.88 84 SER A N 1
ATOM 651 C CA . SER A 1 84 ? 6.779 6.430 -4.581 1.00 89.88 84 SER A CA 1
ATOM 652 C C . SER A 1 84 ? 5.340 6.297 -5.099 1.00 89.88 84 SER A C 1
ATOM 654 O O . SER A 1 84 ? 5.063 5.395 -5.885 1.00 89.88 84 SER A O 1
ATOM 656 N N . ILE A 1 85 ? 4.445 7.237 -4.766 1.00 92.31 85 ILE A N 1
ATOM 657 C CA . ILE A 1 85 ? 3.078 7.273 -5.313 1.00 92.31 85 ILE A CA 1
ATOM 658 C C . ILE A 1 85 ? 3.094 7.315 -6.841 1.00 92.31 85 ILE A C 1
ATOM 660 O O . ILE A 1 85 ? 2.354 6.556 -7.455 1.00 92.31 85 ILE A O 1
ATOM 664 N N . ALA A 1 86 ? 3.920 8.173 -7.448 1.00 92.56 86 ALA A N 1
ATOM 665 C CA . ALA A 1 86 ? 3.971 8.306 -8.902 1.00 92.56 86 ALA A CA 1
ATOM 666 C C . ALA A 1 86 ? 4.336 6.978 -9.586 1.00 92.56 86 ALA A C 1
ATOM 668 O O . ALA A 1 86 ? 3.653 6.569 -10.520 1.00 92.56 86 ALA A O 1
ATOM 669 N N . LEU A 1 87 ? 5.349 6.275 -9.069 1.00 90.44 87 LEU A N 1
ATOM 670 C CA . LEU A 1 87 ? 5.744 4.961 -9.582 1.00 90.44 87 LEU A CA 1
ATOM 671 C C . LEU A 1 87 ? 4.643 3.912 -9.407 1.00 90.44 87 LEU A C 1
ATOM 673 O O . LEU A 1 87 ? 4.372 3.157 -10.334 1.00 90.44 87 LEU A O 1
ATOM 677 N N . LEU A 1 88 ? 3.984 3.867 -8.245 1.00 90.69 88 LEU A N 1
ATOM 678 C CA . LEU A 1 88 ? 2.907 2.903 -8.009 1.00 90.69 88 LEU A CA 1
ATOM 679 C C . LEU A 1 88 ? 1.647 3.204 -8.838 1.00 90.69 88 LEU A C 1
ATOM 681 O O . LEU A 1 88 ? 0.956 2.276 -9.247 1.00 90.69 88 LEU A O 1
ATOM 685 N N . GLU A 1 89 ? 1.323 4.477 -9.089 1.00 92.50 89 GLU A N 1
ATOM 686 C CA . GLU A 1 89 ? 0.220 4.858 -9.987 1.00 92.50 89 GLU A CA 1
ATOM 687 C C . GLU A 1 89 ? 0.523 4.499 -11.448 1.00 92.50 89 GLU A C 1
ATOM 689 O O . GLU A 1 89 ? -0.399 4.162 -12.189 1.00 92.50 89 GLU A O 1
ATOM 694 N N . GLU A 1 90 ? 1.796 4.527 -11.849 1.00 91.12 90 GLU A N 1
ATOM 695 C CA . GLU A 1 90 ? 2.245 4.087 -13.172 1.00 91.12 90 GLU A CA 1
ATOM 696 C C . GLU A 1 90 ? 2.155 2.561 -13.328 1.00 91.12 90 GLU A C 1
ATOM 698 O O . GLU A 1 90 ? 1.641 2.066 -14.331 1.00 91.12 90 GLU A O 1
ATOM 703 N N . THR A 1 91 ? 2.628 1.797 -12.340 1.00 89.50 91 THR A N 1
ATOM 704 C CA . THR A 1 91 ? 2.744 0.333 -12.442 1.00 89.50 91 THR A CA 1
ATOM 705 C C . THR A 1 91 ? 1.439 -0.413 -12.189 1.00 89.50 91 THR A C 1
ATOM 707 O O . THR A 1 91 ? 1.223 -1.482 -12.765 1.00 89.50 91 THR A O 1
ATOM 710 N N . LEU A 1 92 ? 0.555 0.123 -11.343 1.00 90.75 92 LEU A N 1
ATOM 711 C CA . LEU A 1 92 ? -0.698 -0.526 -10.960 1.00 90.75 92 LEU A CA 1
ATOM 712 C C . LEU A 1 92 ? -1.581 -0.940 -12.155 1.00 90.75 92 LEU A C 1
ATOM 714 O O . LEU A 1 92 ? -1.969 -2.109 -12.183 1.00 90.75 92 LEU A O 1
ATOM 718 N N . PRO A 1 93 ? -1.930 -0.067 -13.124 1.00 90.94 93 PRO A N 1
ATOM 719 C CA . PRO A 1 93 ? -2.807 -0.458 -14.230 1.00 90.94 93 PRO A CA 1
ATOM 720 C C . PRO A 1 93 ? -2.191 -1.559 -15.101 1.00 90.94 93 PRO A C 1
ATOM 722 O O . PRO A 1 93 ? -2.886 -2.502 -15.474 1.00 90.94 93 PRO A O 1
ATOM 725 N N . ILE A 1 94 ? -0.881 -1.493 -15.344 1.00 88.69 94 ILE A N 1
ATOM 726 C CA . ILE A 1 94 ? -0.160 -2.479 -16.154 1.00 88.69 94 ILE A CA 1
ATOM 727 C C . ILE A 1 94 ? -0.143 -3.834 -15.432 1.00 88.69 94 ILE A C 1
ATOM 729 O O . ILE A 1 94 ? -0.464 -4.877 -16.000 1.00 88.69 94 ILE A O 1
ATOM 733 N N . GLN A 1 95 ? 0.136 -3.833 -14.128 1.00 86.38 95 GLN A N 1
ATOM 734 C CA . GLN A 1 95 ? 0.094 -5.052 -13.328 1.00 86.38 95 GLN A CA 1
ATOM 735 C C . GLN A 1 95 ? -1.324 -5.640 -13.239 1.00 86.38 95 GLN A C 1
ATOM 737 O O . GLN A 1 95 ? -1.500 -6.860 -13.278 1.00 86.38 95 GLN A O 1
ATOM 742 N N . GLN A 1 96 ? -2.353 -4.791 -13.149 1.00 90.69 96 GLN A N 1
ATOM 743 C CA . GLN A 1 96 ? -3.751 -5.222 -13.189 1.00 90.69 96 GLN A CA 1
ATOM 744 C C . GLN A 1 96 ? -4.106 -5.923 -14.504 1.00 90.69 96 GLN A C 1
ATOM 746 O O . GLN A 1 96 ? -4.898 -6.866 -14.469 1.00 90.69 96 GLN A O 1
ATOM 751 N N . GLU A 1 97 ? -3.535 -5.488 -15.626 1.00 89.94 97 GLU A N 1
ATOM 752 C CA . GLU A 1 97 ? -3.739 -6.092 -16.943 1.00 89.94 97 GLU A CA 1
ATOM 753 C C . GLU A 1 97 ? -3.024 -7.443 -17.074 1.00 89.94 97 GLU A C 1
ATOM 755 O O . GLU A 1 97 ? -3.640 -8.423 -17.490 1.00 89.94 97 GLU A O 1
ATOM 760 N N . ILE A 1 98 ? -1.762 -7.530 -16.643 1.00 85.88 98 ILE A N 1
ATOM 761 C CA . ILE A 1 98 ? -0.936 -8.736 -16.819 1.00 85.88 98 ILE A CA 1
ATOM 762 C C . ILE A 1 98 ? -1.346 -9.860 -15.864 1.00 85.88 98 ILE A C 1
ATOM 764 O O . ILE A 1 98 ? -1.536 -11.001 -16.285 1.00 85.88 98 ILE A O 1
ATOM 768 N N . VAL A 1 99 ? -1.445 -9.569 -14.561 1.00 82.31 99 VAL A N 1
ATOM 769 C CA . VAL A 1 99 ? -1.651 -10.604 -13.525 1.00 82.31 99 VAL A CA 1
ATOM 770 C C . VAL A 1 99 ? -3.036 -10.566 -12.881 1.00 82.31 99 VAL A C 1
ATOM 772 O O . VAL A 1 99 ? -3.395 -11.491 -12.146 1.00 82.31 99 VAL A O 1
ATOM 775 N N . GLY A 1 100 ? -3.828 -9.528 -13.158 1.00 86.81 100 GLY A N 1
ATOM 776 C CA . GLY A 1 100 ? -5.210 -9.393 -12.705 1.00 86.81 100 GLY A CA 1
ATOM 777 C C . GLY A 1 100 ? -5.395 -8.553 -11.434 1.00 86.81 100 GLY A C 1
ATOM 778 O O . GLY A 1 100 ? -4.543 -8.491 -10.544 1.00 86.81 100 GLY A O 1
ATOM 779 N N . LYS A 1 101 ? -6.585 -7.950 -11.304 1.00 87.06 101 LYS A N 1
ATOM 780 C CA . LYS A 1 101 ? -6.967 -7.070 -10.177 1.00 87.06 101 LYS A CA 1
ATOM 781 C C . LYS A 1 101 ? -7.065 -7.778 -8.824 1.00 87.06 101 LYS A C 1
ATOM 783 O O . LYS A 1 101 ? -6.742 -7.200 -7.795 1.00 87.06 101 LYS A O 1
ATOM 788 N N . SER A 1 102 ? -7.486 -9.042 -8.818 1.00 83.44 102 SER A N 1
ATOM 789 C CA . SER A 1 102 ? -7.607 -9.849 -7.595 1.00 83.44 102 SER A CA 1
ATOM 790 C C . SER A 1 102 ? -6.320 -10.592 -7.222 1.00 83.44 102 SER A C 1
ATOM 792 O O . SER A 1 102 ? -6.336 -11.419 -6.303 1.00 83.44 102 SER A O 1
ATOM 794 N N . ASN A 1 103 ? -5.231 -10.375 -7.967 1.00 83.38 103 ASN A N 1
ATOM 795 C CA . ASN A 1 103 ? -3.938 -10.968 -7.662 1.00 83.38 103 ASN A CA 1
ATOM 796 C C . ASN A 1 103 ? -3.385 -10.383 -6.359 1.00 83.38 103 ASN A C 1
ATOM 798 O O . ASN A 1 103 ? -3.548 -9.203 -6.064 1.00 83.38 103 ASN A O 1
ATOM 802 N N . PHE A 1 104 ? -2.735 -11.228 -5.566 1.00 79.88 104 PHE A N 1
ATOM 803 C CA . PHE A 1 104 ? -2.196 -10.838 -4.274 1.00 79.88 104 PHE A CA 1
ATOM 804 C C . PHE A 1 104 ? -1.177 -9.695 -4.373 1.00 79.88 104 PHE A C 1
ATOM 806 O O . PHE A 1 104 ? -1.238 -8.772 -3.563 1.00 79.88 104 PHE A O 1
ATOM 813 N N . ASP A 1 105 ? -0.296 -9.712 -5.372 1.00 78.62 105 ASP A N 1
ATOM 814 C CA . ASP A 1 105 ? 0.729 -8.675 -5.521 1.00 78.62 105 ASP A CA 1
ATOM 815 C C . ASP A 1 105 ? 0.131 -7.341 -5.969 1.00 78.62 105 ASP A C 1
ATOM 817 O O . ASP A 1 105 ? 0.524 -6.289 -5.469 1.00 78.62 105 ASP A O 1
ATOM 821 N N . THR A 1 106 ? -0.914 -7.377 -6.796 1.00 84.94 106 THR A N 1
ATOM 822 C CA . THR A 1 106 ? -1.703 -6.189 -7.150 1.00 84.94 106 THR A CA 1
ATOM 823 C C . THR A 1 106 ? -2.389 -5.588 -5.920 1.00 84.94 106 THR A C 1
ATOM 825 O O . THR A 1 106 ? -2.371 -4.376 -5.704 1.00 84.94 106 THR A O 1
ATOM 828 N N . LEU A 1 107 ? -2.962 -6.434 -5.058 1.00 84.62 107 LEU A N 1
ATOM 829 C CA . LEU A 1 107 ? -3.645 -5.982 -3.845 1.00 84.62 107 LEU A CA 1
ATOM 830 C C . LEU A 1 107 ? -2.668 -5.396 -2.810 1.00 84.62 107 LEU A C 1
ATOM 832 O O . LEU A 1 107 ? -3.043 -4.474 -2.087 1.00 84.62 107 LEU A O 1
ATOM 836 N N . LYS A 1 108 ? -1.415 -5.874 -2.745 1.00 81.19 108 LYS A N 1
ATOM 837 C CA . LYS A 1 108 ? -0.368 -5.238 -1.921 1.00 81.19 108 LYS A CA 1
ATOM 838 C C . LYS A 1 108 ? -0.088 -3.807 -2.372 1.00 81.19 108 LYS A C 1
ATOM 840 O O . LYS A 1 108 ? -0.015 -2.923 -1.526 1.00 81.19 108 LYS A O 1
ATOM 845 N N . ILE A 1 109 ? 0.043 -3.573 -3.679 1.00 84.56 109 ILE A N 1
ATOM 846 C CA . ILE A 1 109 ? 0.307 -2.235 -4.233 1.00 84.56 109 ILE A CA 1
ATOM 847 C C . ILE A 1 109 ? -0.820 -1.269 -3.881 1.00 84.56 109 ILE A C 1
ATOM 849 O O . ILE A 1 109 ? -0.551 -0.150 -3.448 1.00 84.56 109 ILE A O 1
ATOM 853 N N . LEU A 1 110 ? -2.074 -1.720 -3.971 1.00 88.56 110 LEU A N 1
ATOM 854 C CA . LEU A 1 110 ? -3.224 -0.929 -3.527 1.00 88.56 110 LEU A CA 1
ATOM 855 C C . LEU A 1 110 ? -3.109 -0.540 -2.046 1.00 88.56 110 LEU A C 1
ATOM 857 O O . LEU A 1 110 ? -3.293 0.629 -1.711 1.00 88.56 110 LEU A O 1
ATOM 861 N N . VAL A 1 111 ? -2.750 -1.480 -1.161 1.00 84.31 111 VAL A N 1
ATOM 862 C CA . VAL A 1 111 ? -2.513 -1.185 0.268 1.00 84.31 111 VAL A CA 1
ATOM 863 C C . VAL A 1 111 ? -1.399 -0.151 0.450 1.00 84.31 111 VAL A C 1
ATOM 865 O O . VAL A 1 111 ? -1.580 0.795 1.218 1.00 84.31 111 VAL A O 1
ATOM 868 N N . TYR A 1 112 ? -0.285 -0.281 -0.275 1.00 85.19 112 TYR A N 1
ATOM 869 C CA . TYR A 1 112 ? 0.816 0.682 -0.209 1.00 85.19 112 TYR A CA 1
ATOM 870 C C . TYR A 1 112 ? 0.395 2.078 -0.680 1.00 85.19 112 TYR A C 1
ATOM 872 O O . TYR A 1 112 ? 0.653 3.059 0.016 1.00 85.19 112 TYR A O 1
ATOM 880 N N . LEU A 1 113 ? -0.323 2.190 -1.799 1.00 90.31 113 LEU A N 1
ATOM 881 C CA . LEU A 1 113 ? -0.860 3.468 -2.274 1.00 90.31 113 LEU A CA 1
ATOM 882 C C . LEU A 1 113 ? -1.800 4.110 -1.249 1.00 90.31 113 LEU A C 1
ATOM 884 O O . LEU A 1 113 ? -1.691 5.305 -0.975 1.00 90.31 113 LEU A O 1
ATOM 888 N N . ILE A 1 114 ? -2.692 3.328 -0.635 1.00 88.56 114 ILE A N 1
ATOM 889 C CA . ILE A 1 114 ? -3.591 3.805 0.427 1.00 88.56 114 ILE A CA 1
ATOM 890 C C . ILE A 1 114 ? -2.788 4.358 1.608 1.00 88.56 114 ILE A C 1
ATOM 892 O O . ILE A 1 114 ? -3.105 5.434 2.128 1.00 88.56 114 ILE A O 1
ATOM 896 N N . GLU A 1 115 ? -1.751 3.641 2.044 1.00 85.38 115 GLU A N 1
ATOM 897 C CA . GLU A 1 115 ? -0.892 4.078 3.140 1.00 85.38 115 GLU A CA 1
ATOM 898 C C . GLU A 1 115 ? -0.188 5.397 2.814 1.00 85.38 115 GLU A C 1
ATOM 900 O O . GLU A 1 115 ? -0.209 6.327 3.628 1.00 85.38 115 GLU A O 1
ATOM 905 N N . GLN A 1 116 ? 0.384 5.508 1.621 1.00 89.12 116 GLN A N 1
ATOM 906 C CA . GLN A 1 116 ? 1.097 6.706 1.201 1.00 89.12 116 GLN A CA 1
ATOM 907 C C . GLN A 1 116 ? 0.164 7.903 1.044 1.00 89.12 116 GLN A C 1
ATOM 909 O O . GLN A 1 116 ? 0.447 8.974 1.586 1.00 89.12 116 GLN A O 1
ATOM 914 N N . TYR A 1 117 ? -1.002 7.716 0.421 1.00 88.94 117 TYR A N 1
ATOM 915 C CA . TYR A 1 117 ? -2.027 8.756 0.336 1.00 88.94 117 TYR A CA 1
ATOM 916 C C . TYR A 1 117 ? -2.506 9.212 1.712 1.00 88.94 117 TYR A C 1
ATOM 918 O O . TYR A 1 117 ? -2.718 10.407 1.936 1.00 88.94 117 TYR A O 1
ATOM 926 N N . ARG A 1 118 ? -2.604 8.294 2.679 1.00 83.62 118 ARG A N 1
ATOM 927 C CA . ARG A 1 118 ? -2.897 8.636 4.075 1.00 83.62 118 ARG A CA 1
ATOM 928 C C . ARG A 1 118 ? -1.778 9.474 4.708 1.00 83.62 118 ARG A C 1
ATOM 930 O O . ARG A 1 118 ? -2.098 10.408 5.448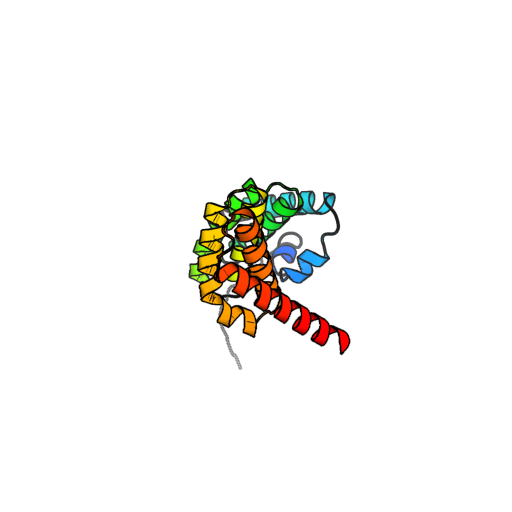 1.00 83.62 118 ARG A O 1
ATOM 937 N N . LYS A 1 119 ? -0.501 9.171 4.433 1.00 84.31 119 LYS A N 1
ATOM 938 C CA . LYS A 1 119 ? 0.665 9.930 4.938 1.00 84.31 119 LYS A CA 1
ATOM 939 C C . LYS A 1 119 ? 0.706 11.353 4.370 1.00 84.31 119 LYS A C 1
ATOM 941 O O . LYS A 1 119 ? 0.886 12.297 5.134 1.00 84.31 119 LYS A O 1
ATOM 946 N N . ILE A 1 120 ? 0.414 11.535 3.080 1.00 87.56 120 ILE A N 1
ATOM 947 C CA . ILE A 1 120 ? 0.374 12.863 2.435 1.00 87.56 120 ILE A CA 1
ATOM 948 C C . ILE A 1 120 ? -0.960 13.619 2.607 1.00 87.56 120 ILE A C 1
ATOM 950 O O . ILE A 1 120 ? -1.188 14.623 1.938 1.00 87.56 120 ILE A O 1
ATOM 954 N N . LYS A 1 121 ? -1.858 13.157 3.494 1.00 81.69 121 LYS A N 1
ATOM 955 C CA . LYS A 1 121 ? -3.211 13.714 3.731 1.00 81.69 121 LYS A CA 1
ATOM 956 C C . LYS A 1 121 ? -4.131 13.741 2.492 1.00 81.69 121 LYS A C 1
ATOM 958 O O . LYS A 1 121 ? -5.160 14.413 2.506 1.00 81.69 121 LYS A O 1
ATOM 963 N N . GLY A 1 122 ? -3.836 12.951 1.461 1.00 81.19 122 GLY A N 1
ATOM 964 C CA . GLY A 1 122 ? -4.680 12.732 0.281 1.00 81.19 122 GLY A CA 1
ATOM 965 C C . GLY A 1 122 ? -5.861 11.797 0.565 1.00 81.19 122 GLY A C 1
ATOM 966 O O . GLY A 1 122 ? -6.014 10.763 -0.082 1.00 81.19 122 GLY A O 1
ATOM 967 N N . LEU A 1 123 ? -6.691 12.138 1.555 1.00 79.31 123 LEU A N 1
ATOM 968 C CA . LEU A 1 123 ? -7.729 11.249 2.093 1.00 79.31 123 LEU A CA 1
ATOM 969 C C . LEU A 1 123 ? -8.784 10.838 1.055 1.00 79.31 123 LEU A C 1
ATOM 971 O O . LEU A 1 123 ? -9.271 9.716 1.112 1.00 79.31 123 LEU A O 1
ATOM 975 N N . ALA A 1 124 ? -9.121 11.702 0.094 1.00 82.50 124 ALA A N 1
ATOM 976 C CA . ALA A 1 124 ? -10.107 11.383 -0.941 1.00 82.50 124 ALA A CA 1
ATOM 977 C C . ALA A 1 124 ? -9.658 10.210 -1.833 1.00 82.50 124 ALA A C 1
ATOM 979 O O . ALA A 1 124 ? -10.398 9.240 -1.990 1.00 82.50 124 ALA A O 1
ATOM 980 N N . LYS A 1 125 ? -8.417 10.256 -2.342 1.00 85.06 125 LYS A N 1
ATOM 981 C CA . LYS A 1 125 ? -7.835 9.159 -3.132 1.00 85.06 125 LYS A CA 1
ATOM 982 C C . LYS A 1 125 ? -7.664 7.888 -2.295 1.00 85.06 125 LYS A C 1
ATOM 984 O O . LYS A 1 125 ? -8.015 6.811 -2.762 1.00 85.06 125 LYS A O 1
ATOM 989 N N . ALA A 1 126 ? -7.209 8.014 -1.044 1.00 85.19 126 ALA A N 1
ATOM 990 C CA . ALA A 1 126 ? -7.090 6.870 -0.136 1.00 85.19 126 ALA A CA 1
ATOM 991 C C . ALA A 1 126 ? -8.432 6.147 0.072 1.00 85.19 126 ALA A C 1
ATOM 993 O O . ALA A 1 126 ? -8.460 4.923 0.118 1.00 85.19 126 ALA A O 1
ATOM 994 N N . ILE A 1 127 ? -9.542 6.886 0.180 1.00 83.81 127 ILE A N 1
ATOM 995 C CA . ILE A 1 127 ? -10.884 6.303 0.337 1.00 83.81 127 ILE A CA 1
ATOM 996 C C . ILE A 1 127 ? -11.324 5.581 -0.932 1.00 83.81 127 ILE A C 1
ATOM 998 O O . ILE A 1 127 ? -11.771 4.446 -0.830 1.00 83.81 127 ILE A O 1
ATOM 1002 N N . SER A 1 128 ? -11.144 6.200 -2.100 1.00 88.19 128 SER A N 1
ATOM 1003 C CA . SER A 1 128 ? -11.478 5.571 -3.385 1.00 88.19 128 SER A CA 1
ATOM 1004 C C . SER A 1 128 ? -10.755 4.227 -3.561 1.00 88.19 128 SER A C 1
ATOM 1006 O O . SER A 1 128 ? -11.375 3.198 -3.823 1.00 88.19 128 SER A O 1
ATOM 1008 N N . LEU A 1 129 ? -9.444 4.200 -3.295 1.00 88.31 129 LEU A N 1
ATOM 1009 C CA . LEU A 1 129 ? -8.643 2.973 -3.365 1.00 88.31 129 LEU A CA 1
ATOM 1010 C C . LEU A 1 129 ? -9.046 1.942 -2.297 1.00 88.31 129 LEU A C 1
ATOM 1012 O O . LEU A 1 129 ? -9.021 0.739 -2.550 1.00 88.31 129 LEU A O 1
ATOM 1016 N N . LEU A 1 130 ? -9.430 2.392 -1.097 1.00 84.25 130 LEU A N 1
ATOM 1017 C CA . LEU A 1 130 ? -9.951 1.512 -0.047 1.00 84.25 130 LEU A CA 1
ATOM 1018 C C . LEU A 1 130 ? -11.272 0.854 -0.454 1.00 84.25 130 LEU A C 1
ATOM 1020 O O . LEU A 1 130 ? -11.483 -0.315 -0.136 1.00 84.25 130 LEU A O 1
ATOM 1024 N N . GLU A 1 131 ? -12.152 1.585 -1.133 1.00 85.50 131 GLU A N 1
ATOM 1025 C CA . GLU A 1 131 ? -13.420 1.063 -1.649 1.00 85.50 131 GLU A CA 1
ATOM 1026 C C . GLU A 1 131 ? -13.184 0.020 -2.745 1.00 85.50 131 GLU A C 1
ATOM 1028 O O . GLU A 1 131 ? -13.792 -1.050 -2.694 1.00 85.50 131 GLU A O 1
ATOM 1033 N N . GLU A 1 132 ? -12.236 0.260 -3.656 1.00 87.81 132 GLU A N 1
ATOM 1034 C CA . GLU A 1 132 ? -11.799 -0.740 -4.640 1.00 87.81 132 GLU A CA 1
ATOM 1035 C C . GLU A 1 132 ? -11.260 -2.001 -3.950 1.00 87.81 132 GLU A C 1
ATOM 1037 O O . GLU A 1 132 ? -11.715 -3.116 -4.213 1.00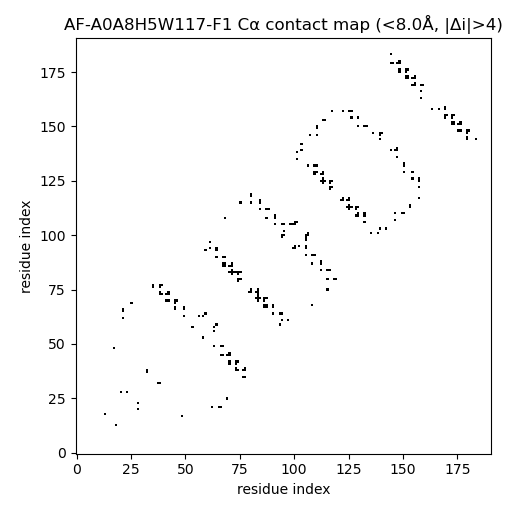 87.81 132 GLU A O 1
ATOM 1042 N N . LEU A 1 133 ? -10.329 -1.838 -3.007 1.00 85.75 133 LEU A N 1
ATOM 1043 C CA . LEU A 1 133 ? -9.706 -2.955 -2.299 1.00 85.75 133 LEU A CA 1
ATOM 1044 C C . LEU A 1 133 ? -10.721 -3.760 -1.469 1.00 85.75 133 LEU A C 1
ATOM 1046 O O . LEU A 1 133 ? -10.614 -4.984 -1.341 1.00 85.75 133 LEU A O 1
ATOM 1050 N N . HIS A 1 134 ? -11.741 -3.092 -0.932 1.00 82.62 134 HIS A N 1
ATOM 1051 C CA . HIS A 1 134 ? -12.817 -3.716 -0.171 1.00 82.62 134 HIS A CA 1
ATOM 1052 C C . HIS A 1 134 ? -13.648 -4.703 -1.006 1.00 82.62 134 HIS A C 1
ATOM 1054 O O . HIS A 1 134 ? -14.113 -5.709 -0.457 1.00 82.62 134 HIS A O 1
ATOM 1060 N N . LEU A 1 135 ? -13.783 -4.493 -2.320 1.00 86.12 135 LEU A N 1
ATOM 1061 C CA . LEU A 1 135 ? -14.456 -5.444 -3.219 1.00 86.12 135 LEU A CA 1
ATOM 1062 C C . LEU A 1 135 ? -13.757 -6.813 -3.220 1.00 86.12 135 LEU A C 1
ATOM 1064 O O . LEU A 1 135 ? -14.410 -7.854 -3.297 1.00 86.12 135 LEU A O 1
ATOM 1068 N N . PHE A 1 136 ? -12.437 -6.829 -3.026 1.00 83.94 136 PHE A N 1
ATOM 1069 C CA . PHE A 1 136 ? -11.613 -8.039 -3.002 1.00 83.94 136 PHE A CA 1
ATOM 1070 C C . PHE A 1 136 ? -11.422 -8.631 -1.595 1.00 83.94 136 PHE A C 1
ATOM 1072 O O . PHE A 1 136 ? -10.661 -9.581 -1.406 1.00 83.94 136 PHE A O 1
ATOM 1079 N N . ARG A 1 137 ? -12.147 -8.144 -0.577 1.00 76.75 137 ARG A N 1
ATOM 1080 C CA . ARG A 1 137 ? -12.022 -8.612 0.822 1.00 76.75 137 ARG A CA 1
ATOM 1081 C C . ARG A 1 137 ? -12.112 -10.137 0.984 1.00 76.75 137 ARG A C 1
ATOM 1083 O O . ARG A 1 137 ? -11.437 -10.707 1.839 1.00 76.75 137 ARG A O 1
ATOM 1090 N N . GLY A 1 138 ? -12.937 -10.805 0.173 1.00 76.81 138 GLY A N 1
ATOM 1091 C CA . GLY A 1 138 ? -13.136 -12.256 0.237 1.00 76.81 138 GLY A CA 1
ATOM 1092 C C . GLY A 1 138 ? -11.902 -13.061 -0.181 1.00 76.81 138 GLY A C 1
ATOM 1093 O O . GLY A 1 138 ? -11.591 -14.072 0.452 1.00 76.81 138 GLY A O 1
ATOM 1094 N N . SER A 1 139 ? -11.168 -12.605 -1.203 1.00 76.25 139 SER A N 1
ATOM 1095 C CA . SER A 1 139 ? -9.932 -13.258 -1.652 1.00 76.25 139 SER A CA 1
ATOM 1096 C C . SER A 1 139 ? -8.771 -12.983 -0.694 1.00 76.25 139 SER A C 1
ATOM 1098 O O . SER A 1 139 ? -8.001 -13.898 -0.395 1.00 76.25 139 SER A O 1
ATOM 1100 N N . LEU A 1 140 ? -8.698 -11.765 -0.144 1.00 73.44 140 LEU A N 1
ATOM 1101 C CA . LEU A 1 140 ? -7.693 -11.365 0.846 1.00 73.44 140 LEU A CA 1
ATOM 1102 C C . LEU A 1 140 ? -7.749 -12.231 2.105 1.00 73.44 140 LEU A C 1
ATOM 1104 O O . LEU A 1 140 ? -6.744 -12.817 2.491 1.00 73.44 140 LEU A O 1
ATOM 1108 N N . LEU A 1 141 ? -8.931 -12.379 2.708 1.00 72.25 141 LEU A N 1
ATOM 1109 C CA . LEU A 1 141 ? -9.114 -13.164 3.935 1.00 72.25 141 LEU A CA 1
ATOM 1110 C C . LEU A 1 141 ? -8.705 -14.635 3.790 1.00 72.25 141 LEU A C 1
ATOM 1112 O O . LEU A 1 141 ? -8.229 -15.223 4.757 1.00 72.25 141 LEU A O 1
ATOM 1116 N N . ARG A 1 142 ? -8.891 -15.231 2.605 1.00 70.62 142 ARG A N 1
ATOM 1117 C CA . ARG A 1 142 ? -8.495 -16.623 2.341 1.00 70.62 142 ARG A CA 1
ATOM 1118 C C . ARG A 1 142 ? -6.995 -16.788 2.131 1.00 70.62 142 ARG A C 1
ATOM 1120 O O . ARG A 1 142 ? -6.453 -17.808 2.537 1.00 70.62 142 ARG A O 1
ATOM 1127 N N . ARG A 1 143 ? -6.349 -15.840 1.448 1.00 68.31 143 ARG A N 1
ATOM 1128 C CA . ARG A 1 143 ? -4.952 -15.980 1.006 1.00 68.31 143 ARG A CA 1
ATOM 1129 C C . ARG A 1 143 ? -3.945 -15.340 1.956 1.00 68.31 143 ARG A C 1
ATOM 1131 O O . ARG A 1 143 ? -2.847 -15.863 2.097 1.00 68.31 143 ARG A O 1
ATOM 1138 N N . ASN A 1 144 ? -4.290 -14.221 2.593 1.00 71.75 144 ASN A N 1
ATOM 1139 C CA . ASN A 1 144 ? -3.378 -13.502 3.476 1.00 71.75 144 ASN A CA 1
ATOM 1140 C C . ASN A 1 144 ? -4.120 -12.662 4.531 1.00 71.75 144 ASN A C 1
ATOM 1142 O O . ASN A 1 144 ? -4.621 -11.564 4.270 1.00 71.75 144 ASN A O 1
ATOM 1146 N N . THR A 1 145 ? -4.126 -13.162 5.766 1.00 69.00 145 THR A N 1
ATOM 1147 C CA . THR A 1 145 ? -4.744 -12.493 6.918 1.00 69.00 145 THR A CA 1
ATOM 1148 C C . THR A 1 145 ? -4.051 -11.185 7.303 1.00 69.00 145 THR A C 1
ATOM 1150 O O . THR A 1 145 ? -4.720 -10.294 7.821 1.00 69.00 145 THR A O 1
ATOM 1153 N N . TYR A 1 146 ? -2.754 -11.029 7.015 1.00 74.75 146 TYR A N 1
ATOM 1154 C CA . TYR A 1 146 ? -1.996 -9.809 7.303 1.00 74.75 146 TYR A CA 1
ATOM 1155 C C . TYR A 1 146 ? -2.392 -8.655 6.376 1.00 74.75 146 TYR A C 1
ATOM 1157 O O . TYR A 1 146 ? -2.669 -7.555 6.848 1.00 74.75 146 TYR A O 1
ATOM 1165 N N . THR A 1 1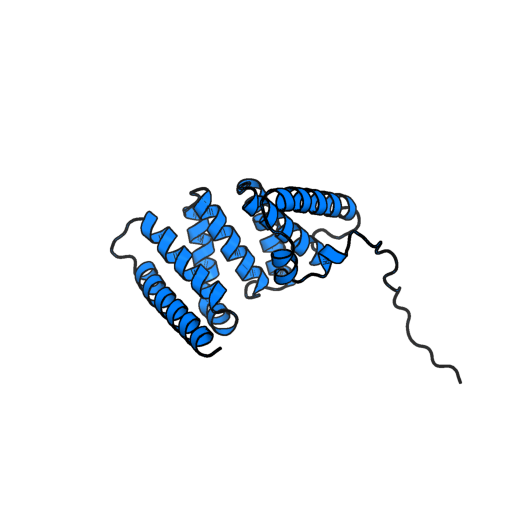47 ? -2.495 -8.894 5.068 1.00 72.88 147 THR A N 1
ATOM 1166 C CA . THR A 1 147 ? -2.934 -7.857 4.115 1.00 72.88 147 THR A CA 1
ATOM 1167 C C . THR A 1 147 ? -4.383 -7.445 4.374 1.00 72.88 147 THR A C 1
ATOM 1169 O O . THR A 1 147 ? -4.707 -6.260 4.328 1.00 72.88 147 THR A O 1
ATOM 1172 N N . ALA A 1 148 ? -5.247 -8.405 4.724 1.00 75.94 148 ALA A N 1
ATOM 1173 C CA . ALA A 1 148 ? -6.613 -8.115 5.156 1.00 75.94 148 ALA A CA 1
ATOM 1174 C C . ALA A 1 148 ? -6.647 -7.270 6.444 1.00 75.94 148 ALA A C 1
ATOM 1176 O O . ALA A 1 148 ? -7.413 -6.312 6.524 1.00 75.94 148 ALA A O 1
ATOM 1177 N N . LEU A 1 149 ? -5.798 -7.585 7.430 1.00 80.62 149 LEU A N 1
ATOM 1178 C CA . LEU A 1 149 ? -5.669 -6.794 8.656 1.00 80.62 149 LEU A CA 1
ATOM 1179 C C . LEU A 1 149 ? -5.243 -5.356 8.346 1.00 80.62 149 LEU A C 1
ATOM 1181 O O . LEU A 1 149 ? -5.900 -4.423 8.800 1.00 80.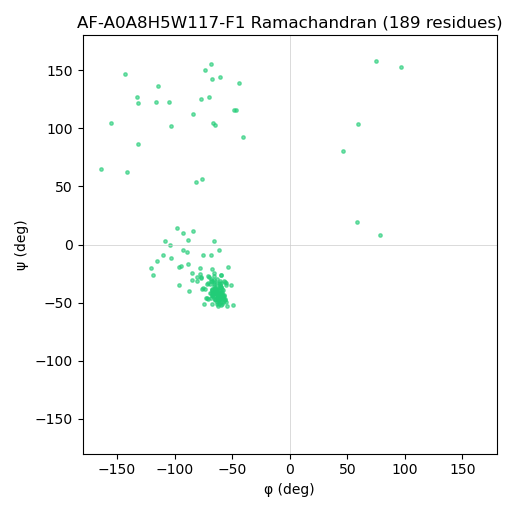62 149 LEU A O 1
ATOM 1185 N N . LYS A 1 150 ? -4.199 -5.178 7.527 1.00 81.31 150 LYS A N 1
ATOM 1186 C CA . LYS A 1 150 ? -3.722 -3.853 7.111 1.00 81.31 150 LYS A CA 1
ATOM 1187 C C . LYS A 1 150 ? -4.827 -3.046 6.442 1.00 81.31 150 LYS A C 1
ATOM 1189 O O . LYS A 1 150 ? -5.067 -1.914 6.848 1.00 81.31 150 LYS A O 1
ATOM 1194 N N . LEU A 1 151 ? -5.563 -3.639 5.497 1.00 81.25 151 LEU A N 1
ATOM 1195 C CA . LEU A 1 151 ? -6.750 -3.017 4.897 1.00 81.25 151 LEU A CA 1
ATOM 1196 C C . LEU A 1 151 ? -7.707 -2.481 5.975 1.00 81.25 151 LEU A C 1
ATOM 1198 O O . LEU A 1 151 ? -8.080 -1.310 5.925 1.00 81.25 151 LEU A O 1
ATOM 1202 N N . TYR A 1 152 ? -8.086 -3.304 6.957 1.00 81.75 152 TYR A N 1
ATOM 1203 C CA . TYR A 1 152 ? -9.019 -2.879 8.004 1.00 81.75 152 TYR A CA 1
ATOM 1204 C C . TYR A 1 152 ? -8.436 -1.781 8.897 1.00 81.75 152 TYR A C 1
ATOM 1206 O O . TYR A 1 152 ? -9.124 -0.799 9.163 1.00 81.75 152 TYR A O 1
ATOM 1214 N N . GLU A 1 153 ? -7.163 -1.870 9.288 1.00 85.44 153 GLU A N 1
ATOM 1215 C CA . GLU A 1 153 ? -6.470 -0.800 10.023 1.00 85.44 153 GLU A CA 1
ATOM 1216 C C . GLU A 1 153 ? -6.488 0.529 9.251 1.00 85.44 153 GLU A C 1
ATOM 1218 O O . GLU A 1 153 ? -6.762 1.591 9.821 1.00 85.44 153 GLU A O 1
ATOM 1223 N N . HIS A 1 154 ? -6.227 0.490 7.941 1.00 83.25 154 HIS A N 1
ATOM 1224 C CA . HIS A 1 154 ? -6.267 1.677 7.091 1.00 83.25 154 HIS A CA 1
ATOM 1225 C C . HIS A 1 154 ? -7.691 2.231 6.955 1.00 83.25 154 HIS A C 1
ATOM 1227 O O . HIS A 1 154 ? -7.865 3.441 7.110 1.00 83.25 154 HIS A O 1
ATOM 1233 N N . MET A 1 155 ? -8.706 1.379 6.755 1.00 82.12 155 MET A N 1
ATOM 1234 C CA . MET A 1 155 ? -10.121 1.786 6.727 1.00 82.12 155 MET A CA 1
ATOM 1235 C C . MET A 1 155 ? -10.523 2.518 8.009 1.00 82.12 155 MET A C 1
ATOM 1237 O O . MET A 1 155 ? -11.088 3.611 7.936 1.00 82.12 155 MET A O 1
ATOM 1241 N N . VAL A 1 156 ? -10.199 1.947 9.174 1.00 82.31 156 VAL A N 1
ATOM 1242 C CA . VAL A 1 156 ? -10.506 2.548 10.481 1.00 82.31 156 VAL A CA 1
ATOM 1243 C C . VAL A 1 156 ? -9.802 3.892 10.628 1.00 82.31 156 VAL A C 1
ATOM 1245 O O . VAL A 1 156 ? -10.445 4.896 10.922 1.00 82.31 156 VAL A O 1
ATOM 1248 N N . SER A 1 157 ? -8.498 3.944 10.350 1.00 83.62 157 SER A N 1
ATOM 1249 C CA . SER A 1 157 ? -7.686 5.156 10.500 1.00 83.62 157 SER A CA 1
ATOM 1250 C C . SER A 1 157 ? -8.148 6.307 9.597 1.00 83.62 157 SER A C 1
ATOM 1252 O O . SER A 1 157 ? -8.229 7.455 10.041 1.00 83.62 157 SER A O 1
ATOM 1254 N N . VAL A 1 158 ? -8.460 6.020 8.330 1.00 78.69 158 VAL A N 1
ATOM 1255 C CA . VAL A 1 158 ? -8.916 7.030 7.363 1.00 78.69 158 VAL A CA 1
ATOM 1256 C C . VAL A 1 158 ? -10.300 7.561 7.743 1.00 78.69 158 VAL A C 1
ATOM 1258 O O . VAL A 1 158 ? -10.514 8.773 7.719 1.00 78.69 158 VAL A O 1
ATOM 1261 N N . ARG A 1 159 ? -11.222 6.685 8.161 1.00 76.62 159 ARG A N 1
ATOM 1262 C CA . ARG A 1 159 ? -12.596 7.067 8.533 1.00 76.62 159 ARG A CA 1
ATOM 1263 C C . ARG A 1 159 ? -12.685 7.724 9.909 1.00 76.62 159 ARG A C 1
ATOM 1265 O O . ARG A 1 159 ? -13.504 8.616 10.098 1.00 76.62 159 ARG A O 1
ATOM 1272 N N . GLN A 1 160 ? -11.783 7.398 10.837 1.00 75.75 160 GLN A N 1
ATOM 1273 C CA . GLN A 1 160 ? -11.650 8.111 12.112 1.00 75.75 160 GLN A CA 1
ATOM 1274 C C . GLN A 1 160 ? -11.305 9.594 11.906 1.00 75.75 160 GLN A C 1
ATOM 1276 O O . GLN A 1 160 ? -11.800 10.442 12.642 1.00 75.75 160 GLN A O 1
ATOM 1281 N N . LYS A 1 161 ? -10.503 9.918 10.881 1.00 71.31 161 LYS A N 1
ATOM 1282 C CA . LYS A 1 161 ? -10.155 11.304 10.526 1.00 71.31 161 LYS A CA 1
ATOM 1283 C C . LYS A 1 161 ? -11.260 12.050 9.769 1.00 71.31 161 LYS A C 1
ATOM 1285 O O . LYS A 1 161 ? -11.226 13.274 9.751 1.00 71.31 161 LYS A O 1
ATOM 1290 N N . LYS A 1 162 ? -12.206 11.338 9.139 1.00 65.62 162 LYS A N 1
ATOM 1291 C CA . LYS A 1 162 ? -13.277 11.931 8.314 1.00 65.62 162 LYS A CA 1
ATOM 1292 C C . LYS A 1 162 ? -14.553 12.297 9.096 1.00 65.62 162 LYS A C 1
ATOM 1294 O O . LYS A 1 162 ? -15.404 12.951 8.519 1.00 65.62 162 LYS A O 1
ATOM 1299 N N . LEU A 1 163 ? -14.643 11.931 10.383 1.00 55.09 163 LEU A N 1
ATOM 1300 C CA . LEU A 1 163 ? -15.678 12.347 11.348 1.00 55.09 163 LEU A CA 1
ATOM 1301 C C . LEU A 1 163 ? -17.130 12.269 10.832 1.00 55.09 163 LEU A C 1
ATOM 1303 O O . LEU A 1 163 ? -17.760 13.285 10.575 1.00 55.09 163 LEU A O 1
ATOM 1307 N N . GLU A 1 164 ? -17.697 11.059 10.845 1.00 55.41 164 GLU A N 1
ATOM 1308 C CA . GLU A 1 164 ? -1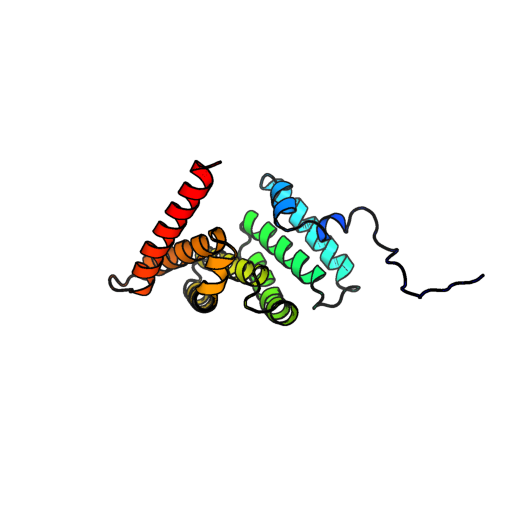9.114 10.865 11.183 1.00 55.41 164 GLU A CA 1
ATOM 1309 C C . GLU A 1 164 ? -19.244 9.723 12.218 1.00 55.41 164 GLU A C 1
ATOM 1311 O O .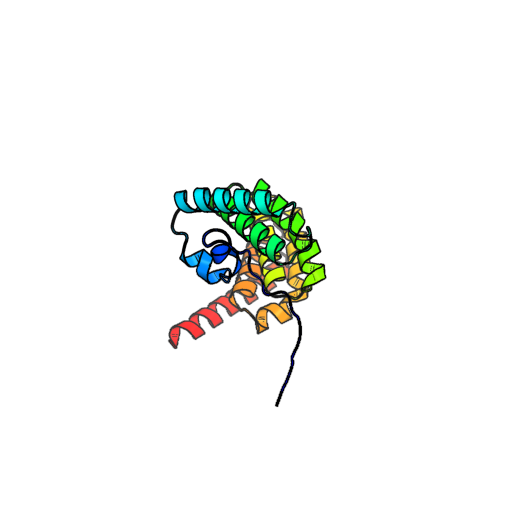 GLU A 1 164 ? -18.794 8.603 11.955 1.00 55.41 164 GLU A O 1
ATOM 1316 N N . PRO A 1 165 ? -19.833 9.959 13.410 1.00 53.41 165 PRO A N 1
ATOM 1317 C CA . PRO A 1 165 ? -20.022 8.942 14.461 1.00 53.41 165 PRO A CA 1
ATOM 1318 C C . PRO A 1 165 ? -20.901 7.734 14.066 1.00 53.41 165 PRO A C 1
ATOM 1320 O O . PRO A 1 165 ? -21.048 6.793 14.850 1.00 53.41 165 PRO A O 1
ATOM 1323 N N . GLY A 1 166 ? -21.492 7.751 12.867 1.00 62.69 166 GLY A N 1
ATOM 1324 C CA . GLY A 1 166 ? -22.429 6.749 12.356 1.00 62.69 166 GLY A CA 1
ATOM 1325 C C . GLY A 1 166 ? -21.896 5.837 11.249 1.00 62.69 166 GLY A C 1
ATOM 1326 O O . GLY A 1 166 ? -22.657 5.008 10.767 1.00 62.69 166 GLY A O 1
ATOM 1327 N N . ASP A 1 167 ? -20.627 5.949 10.846 1.00 75.38 167 ASP A N 1
ATOM 1328 C CA . ASP A 1 167 ? -20.089 5.194 9.705 1.00 75.38 167 ASP A CA 1
ATOM 1329 C C . ASP A 1 167 ? -20.087 3.667 9.961 1.00 75.38 167 ASP A C 1
ATOM 1331 O O . ASP A 1 167 ? -19.240 3.123 10.679 1.00 75.38 167 ASP A O 1
ATOM 1335 N N . GLU A 1 168 ? -21.055 2.960 9.369 1.00 78.50 168 GLU A N 1
ATOM 1336 C CA . GLU A 1 168 ? -21.206 1.504 9.482 1.00 78.50 168 GLU A CA 1
ATOM 1337 C C . GLU A 1 168 ? -19.988 0.747 8.947 1.00 78.50 168 GLU A C 1
ATOM 1339 O O . GLU A 1 168 ? -19.601 -0.283 9.506 1.00 78.50 168 GLU A O 1
ATOM 1344 N N . GLN A 1 169 ? -19.330 1.268 7.907 1.00 74.31 169 GLN A N 1
ATOM 1345 C CA . GLN A 1 169 ? -18.138 0.640 7.342 1.00 74.31 169 GLN A CA 1
ATOM 1346 C C . GLN A 1 169 ? -16.943 0.771 8.283 1.00 74.31 169 GLN A C 1
ATOM 1348 O O . GLN A 1 169 ? -16.131 -0.155 8.363 1.00 74.31 169 GLN A O 1
ATOM 1353 N N . ARG A 1 170 ? -16.847 1.871 9.041 1.00 80.62 170 ARG A N 1
ATOM 1354 C CA . ARG A 1 170 ? -15.854 2.001 10.115 1.00 80.62 170 ARG A CA 1
ATOM 1355 C C . ARG A 1 170 ? -16.095 0.962 11.208 1.00 80.62 170 ARG A C 1
ATOM 1357 O O . ARG A 1 170 ? -15.166 0.228 11.536 1.00 80.62 170 ARG A O 1
ATOM 1364 N N . LYS A 1 171 ? -17.322 0.860 11.732 1.00 80.81 171 LYS A N 1
ATOM 1365 C CA . LYS A 1 171 ? -17.668 -0.127 12.778 1.00 80.81 171 LYS A CA 1
ATOM 1366 C C . LYS A 1 171 ? -17.386 -1.555 12.310 1.00 80.81 171 LYS A C 1
ATOM 1368 O O . LYS A 1 171 ? -16.783 -2.347 13.030 1.00 80.81 171 LYS A O 1
ATOM 1373 N N . TRP A 1 172 ? -17.763 -1.872 11.072 1.00 82.81 172 TRP A N 1
ATOM 1374 C CA . TRP A 1 172 ? -17.471 -3.163 10.457 1.00 82.81 172 TRP A CA 1
ATOM 1375 C C . TRP A 1 172 ? -15.961 -3.431 10.356 1.00 82.81 172 TRP A C 1
ATOM 1377 O O . TRP A 1 172 ? -15.509 -4.525 10.701 1.00 82.81 172 TRP A O 1
ATOM 1387 N N . ALA A 1 173 ? -15.168 -2.439 9.934 1.00 82.94 173 ALA A N 1
ATOM 1388 C CA . ALA A 1 173 ? -13.715 -2.564 9.836 1.00 82.94 173 ALA A CA 1
ATOM 1389 C C . ALA A 1 173 ? -13.045 -2.730 11.213 1.00 82.94 173 ALA A C 1
ATOM 1391 O O . ALA A 1 173 ? -12.129 -3.539 11.332 1.00 82.94 173 ALA A O 1
ATOM 1392 N N . GLU A 1 174 ? -13.519 -2.043 12.259 1.00 83.81 174 GLU A N 1
ATOM 1393 C CA . GLU A 1 174 ? -13.027 -2.192 13.640 1.00 83.81 174 GLU A CA 1
ATOM 1394 C C . GLU A 1 174 ? -13.239 -3.625 14.151 1.00 83.81 174 GLU A C 1
ATOM 1396 O O . GLU A 1 174 ? -12.283 -4.289 14.561 1.00 83.81 174 GLU A O 1
ATOM 1401 N N . VAL A 1 175 ? -14.463 -4.151 14.027 1.00 85.38 175 VAL A N 1
ATOM 1402 C CA . VAL A 1 175 ? -14.789 -5.535 14.420 1.00 85.38 175 VAL A CA 1
ATOM 1403 C C . VAL A 1 175 ? -13.940 -6.543 13.642 1.00 85.38 175 VAL A C 1
ATOM 1405 O O . VAL A 1 175 ? -13.445 -7.527 14.200 1.00 85.38 175 VAL A O 1
ATOM 1408 N N . ARG A 1 176 ? -13.744 -6.320 12.336 1.00 82.69 176 ARG A N 1
ATOM 1409 C CA . ARG A 1 176 ? -12.991 -7.252 11.491 1.00 82.69 176 ARG A CA 1
ATOM 1410 C C . ARG A 1 176 ? -11.487 -7.201 11.750 1.00 82.69 176 ARG A C 1
ATOM 1412 O O . ARG A 1 176 ? -10.869 -8.265 11.771 1.00 82.69 176 ARG A O 1
ATOM 1419 N N . SER A 1 177 ? -10.934 -6.012 11.990 1.00 82.31 177 SER A N 1
ATOM 1420 C CA . SER A 1 177 ? -9.541 -5.812 12.403 1.00 82.31 177 SER A CA 1
ATOM 1421 C C . SER A 1 177 ? -9.253 -6.571 13.697 1.00 82.31 177 SER A C 1
ATOM 1423 O O . SER A 1 177 ? -8.346 -7.403 13.735 1.00 82.31 177 SER A O 1
ATOM 1425 N N . GLN A 1 178 ? -10.108 -6.405 14.710 1.00 84.00 178 GLN A N 1
ATOM 1426 C CA . GLN A 1 178 ? -9.979 -7.098 15.991 1.00 84.00 178 GLN A CA 1
ATOM 1427 C C . GLN A 1 178 ? -9.975 -8.626 15.825 1.00 84.00 178 GLN A C 1
ATOM 1429 O O . GLN A 1 178 ? -9.090 -9.315 16.332 1.00 84.00 178 GLN A O 1
ATOM 1434 N N . LYS A 1 179 ? -10.894 -9.158 15.013 1.00 82.62 179 LYS A N 1
ATOM 1435 C CA . LYS A 1 179 ? -10.953 -10.596 14.709 1.00 82.62 179 LYS A CA 1
ATOM 1436 C C . LYS A 1 179 ? -9.709 -11.101 13.966 1.00 82.62 179 LYS A C 1
ATOM 1438 O O . LYS A 1 179 ? -9.255 -12.223 14.204 1.00 82.62 179 LYS A O 1
ATOM 1443 N N . CYS A 1 180 ? -9.145 -10.299 13.061 1.00 78.44 180 CYS A N 1
ATOM 1444 C CA . CYS A 1 180 ? -7.884 -10.615 12.385 1.00 78.44 180 CYS A CA 1
ATOM 1445 C C . CYS A 1 180 ? -6.704 -10.642 13.370 1.00 78.44 180 CYS A C 1
ATOM 1447 O O . CYS A 1 180 ? -5.902 -11.572 13.306 1.00 78.44 180 CYS A O 1
ATOM 1449 N N . ILE A 1 181 ? -6.633 -9.693 14.311 1.00 79.75 181 ILE A N 1
ATOM 1450 C CA . ILE A 1 181 ? -5.614 -9.656 15.375 1.00 79.75 181 ILE A CA 1
ATOM 1451 C C . ILE A 1 181 ? -5.709 -10.900 16.260 1.00 79.75 181 ILE A C 1
ATOM 1453 O O . ILE A 1 181 ? -4.694 -11.530 16.542 1.00 79.75 181 ILE A O 1
ATOM 1457 N N . GLU A 1 182 ? -6.913 -11.278 16.682 1.00 81.12 182 GLU A N 1
ATOM 1458 C CA . GLU A 1 182 ? -7.143 -12.476 17.500 1.00 81.12 182 GLU A CA 1
ATOM 1459 C C . GLU A 1 182 ? -6.714 -13.748 16.775 1.00 81.12 182 GLU A C 1
ATOM 1461 O O . GLU A 1 182 ? -5.985 -14.563 17.337 1.00 81.12 182 GLU A O 1
ATOM 1466 N N . THR A 1 183 ? -7.096 -13.883 15.502 1.00 76.19 183 THR A N 1
ATOM 1467 C CA . THR A 1 183 ? -6.691 -15.022 14.666 1.00 76.19 183 THR A CA 1
ATOM 1468 C C . THR A 1 183 ? -5.169 -15.088 14.541 1.00 76.19 183 THR A C 1
ATOM 1470 O O . THR A 1 183 ? -4.581 -16.157 14.691 1.00 76.19 183 THR A O 1
ATOM 1473 N N . TRP A 1 184 ? -4.523 -13.940 14.318 1.00 71.25 184 TRP A N 1
ATOM 1474 C CA . TRP A 1 184 ? -3.072 -13.844 14.192 1.00 71.25 184 TRP A CA 1
ATOM 1475 C C . TRP A 1 184 ? -2.350 -14.207 15.499 1.00 71.25 184 TRP A C 1
ATOM 1477 O O . TRP A 1 184 ? -1.445 -15.044 15.488 1.00 71.25 184 TRP A O 1
ATOM 1487 N N . LYS A 1 185 ? -2.803 -13.670 16.640 1.00 74.12 185 LYS A N 1
ATOM 1488 C CA . LYS A 1 185 ? -2.300 -14.032 17.978 1.00 74.12 185 LYS A CA 1
ATOM 1489 C C . LYS A 1 185 ? -2.438 -15.530 18.247 1.00 74.12 185 LYS A C 1
ATOM 1491 O O . LYS A 1 185 ? -1.502 -16.153 18.735 1.00 74.12 185 LYS A O 1
ATOM 1496 N N . TRP A 1 186 ? -3.576 -16.118 17.886 1.00 70.12 186 TRP A N 1
ATOM 1497 C CA . TRP A 1 186 ? -3.843 -17.539 18.097 1.00 70.12 186 TRP A CA 1
ATOM 1498 C C . TRP A 1 186 ? -2.949 -18.444 17.240 1.00 70.12 186 TRP A C 1
ATOM 1500 O O . TRP A 1 186 ? -2.458 -19.461 17.723 1.00 70.12 186 TRP A O 1
ATOM 1510 N N . THR A 1 187 ? -2.675 -18.062 15.987 1.00 63.31 187 THR A N 1
ATOM 1511 C CA . THR A 1 187 ? -1.738 -18.800 15.120 1.00 63.31 187 THR A CA 1
ATOM 1512 C C . THR A 1 187 ? -0.291 -18.764 15.612 1.00 63.31 187 THR A C 1
ATOM 1514 O O . THR A 1 187 ? 0.428 -19.739 15.415 1.00 63.31 187 THR A O 1
ATOM 1517 N N . TRP A 1 188 ? 0.136 -17.677 16.260 1.00 55.75 188 TRP A N 1
ATOM 1518 C CA . TRP A 1 188 ? 1.492 -17.546 16.801 1.00 55.75 188 TRP A CA 1
ATOM 1519 C C . TRP A 1 188 ? 1.656 -18.164 18.190 1.00 55.75 188 TRP A C 1
ATOM 1521 O O . TRP A 1 188 ? 2.716 -18.696 18.475 1.00 55.75 188 TRP A O 1
ATOM 1531 N N . ALA A 1 189 ? 0.612 -18.176 19.021 1.00 56.69 189 ALA A N 1
ATOM 1532 C CA . ALA A 1 189 ? 0.643 -18.813 20.341 1.00 56.69 189 ALA A CA 1
ATOM 1533 C C . ALA A 1 189 ? 0.732 -20.356 20.303 1.00 56.69 189 ALA A C 1
ATOM 1535 O O . ALA A 1 189 ? 0.886 -20.985 21.345 1.00 56.69 189 ALA A O 1
ATOM 1536 N N . ARG A 1 190 ? 0.587 -20.976 19.123 1.00 52.34 190 ARG A N 1
ATOM 1537 C CA . ARG A 1 190 ? 0.709 -22.430 18.897 1.00 52.34 190 ARG A CA 1
ATOM 1538 C C . ARG A 1 190 ? 2.023 -22.853 18.228 1.00 52.34 190 ARG A C 1
ATOM 1540 O O . ARG A 1 190 ? 2.185 -24.040 17.949 1.00 52.34 190 ARG A O 1
ATOM 1547 N N . ARG A 1 191 ? 2.904 -21.903 17.922 1.00 49.31 191 ARG A N 1
ATOM 1548 C CA . ARG A 1 191 ? 4.280 -22.154 17.478 1.00 49.31 191 ARG A CA 1
ATOM 1549 C C . ARG A 1 191 ? 5.216 -22.090 18.671 1.00 49.31 191 ARG A C 1
ATOM 1551 O O . ARG A 1 191 ? 6.191 -22.864 18.642 1.00 49.31 191 ARG A O 1
#

Organism: NCBI:txid1567544

Radius of gyration: 19.91 Å; Cα contacts (8 Å, |Δi|>4): 156; chains: 1; bounding box: 49×56×54 Å

Foldseek 3Di:
DDDDDDDDPPPPDDDDPQCVVLPDDPVVVVVVDDDLVVLVVLLVSLVVSCVVCVVPDDPLDPSNLVSLQSSLVSCVSNVVLVSSLVSLVSSLVSCCVPVHCLDPVSLVSLLVNLVSCVVVVVLVVSVVSLVSSVVNLVSCVVPPLVSNLSSLVSQLVSVVVVDDPPPPSNVVSVVSNVVSVVVVVVVVVVD

InterPro domains:
  IPR011990 Tetratricopeptide-like helical domain superfamily [G3DSA:1.25.40.10] (12-174)
  IPR011990 Tetratricopeptide-like helical domain superfamily [SSF48452] (32-133)